Protein AF-A0A1Y1WXZ0-F1 (afdb_monomer_lite)

Organism: NCBI:txid1754192

Radius of gyration: 37.55 Å; chains: 1; bounding box: 94×46×116 Å

Sequence (258 aa):
MEYEEYEETIPSTKKIKTKKNRIKKIKSKWSLSSRFLYLFYSIILTVAIVYVLADIALRIYFNRYPWYLVSVGLNVVLLCLIYFITVGIRNFTVIGYISTIPSNYLPIEQIDIPKKAYEKIGCELNKASDISSSAVPLPESIPPRGWGRKGTMYENIHFQTAIVQSSSLLESTVLKFNGQLVREPYMTIRQYINILANNKLINRDIGLCYVNNYEHACYSSDEIKEDEYEETMKLLAILLKKMQSKGAKKGHKNSKKK

pLDDT: mean 79.55, std 15.19, range [38.0, 95.81]

Structure (mmCIF, N/CA/C/O backbone):
data_AF-A0A1Y1WXZ0-F1
#
_entry.id   AF-A0A1Y1WXZ0-F1
#
loop_
_atom_site.group_PDB
_atom_site.id
_atom_site.type_symbol
_atom_site.label_atom_id
_atom_site.label_alt_id
_atom_site.label_comp_id
_atom_site.label_asym_id
_atom_site.label_entity_id
_atom_site.label_seq_id
_atom_site.pdbx_PDB_ins_code
_atom_site.Cartn_x
_atom_site.Cartn_y
_atom_site.Cartn_z
_atom_site.occupancy
_atom_site.B_iso_or_equiv
_atom_site.auth_seq_id
_atom_site.auth_comp_id
_atom_site.auth_asym_id
_atom_site.auth_atom_id
_atom_site.pdbx_PDB_model_num
ATOM 1 N N . MET A 1 1 ? 28.596 -27.754 -75.133 1.00 43.12 1 MET A N 1
ATOM 2 C CA . MET A 1 1 ? 28.551 -26.510 -74.341 1.00 43.12 1 MET A CA 1
ATOM 3 C C . MET A 1 1 ? 27.907 -26.912 -73.032 1.00 43.12 1 MET A C 1
ATOM 5 O O . MET A 1 1 ? 26.700 -27.099 -72.974 1.00 43.12 1 MET A O 1
ATOM 9 N N . GLU A 1 2 ? 28.765 -27.296 -72.099 1.00 38.00 2 GLU A N 1
ATOM 10 C CA . GLU A 1 2 ? 28.458 -28.048 -70.885 1.00 38.00 2 GLU A CA 1
ATOM 11 C C . GLU A 1 2 ? 28.360 -27.023 -69.754 1.00 38.00 2 GLU A C 1
ATOM 13 O O . GLU A 1 2 ? 29.295 -26.253 -69.539 1.00 38.00 2 GLU A O 1
ATOM 18 N N . TYR A 1 3 ? 27.184 -26.910 -69.141 1.00 43.34 3 TYR A N 1
ATOM 19 C CA . TYR A 1 3 ? 26.943 -25.983 -68.041 1.00 43.34 3 TYR A CA 1
ATOM 20 C C . TYR A 1 3 ? 27.242 -26.719 -66.734 1.00 43.34 3 TYR A C 1
ATOM 22 O O . TYR A 1 3 ? 26.485 -27.603 -66.341 1.00 43.34 3 TYR A O 1
ATOM 30 N N . GLU A 1 4 ? 28.356 -26.372 -66.089 1.00 46.66 4 GLU A N 1
ATOM 31 C CA . GLU A 1 4 ? 28.676 -26.817 -64.731 1.00 46.66 4 GLU A CA 1
ATOM 32 C C . GLU A 1 4 ? 27.752 -26.123 -63.720 1.00 46.66 4 GLU A C 1
ATOM 34 O O . GLU A 1 4 ? 27.720 -24.897 -63.588 1.00 46.66 4 GLU A O 1
ATOM 39 N N . GLU A 1 5 ? 26.980 -26.941 -63.012 1.00 47.31 5 GLU A N 1
ATOM 40 C CA . GLU A 1 5 ? 26.110 -26.573 -61.904 1.00 47.31 5 GLU A CA 1
ATOM 41 C C . GLU A 1 5 ? 26.964 -26.385 -60.639 1.00 47.31 5 GLU A C 1
ATOM 43 O O . GLU A 1 5 ? 27.423 -27.343 -60.019 1.00 47.31 5 GLU A O 1
ATOM 48 N N . TYR A 1 6 ? 27.224 -25.130 -60.265 1.00 45.06 6 TYR A N 1
ATOM 49 C CA . TYR A 1 6 ? 27.879 -24.799 -59.000 1.00 45.06 6 TYR A CA 1
ATOM 50 C C . TYR A 1 6 ? 26.862 -24.883 -57.850 1.00 45.06 6 TYR A C 1
ATOM 52 O O . TYR A 1 6 ? 26.124 -23.933 -57.585 1.00 45.06 6 TYR A O 1
ATOM 60 N N . GLU A 1 7 ? 26.839 -26.014 -57.138 1.00 45.22 7 GLU A N 1
ATOM 61 C CA . GLU A 1 7 ? 26.188 -26.124 -55.827 1.00 45.22 7 GLU A CA 1
ATOM 62 C C . GLU A 1 7 ? 26.940 -25.272 -54.789 1.00 45.22 7 GLU A C 1
ATOM 64 O O . GLU A 1 7 ? 27.986 -25.641 -54.249 1.00 45.22 7 GLU A O 1
ATOM 69 N N . GLU A 1 8 ? 26.385 -24.103 -54.483 1.00 48.47 8 GLU A N 1
ATOM 70 C CA . GLU A 1 8 ? 26.854 -23.233 -53.412 1.00 48.47 8 GLU A CA 1
ATOM 71 C C . GLU A 1 8 ? 26.463 -23.840 -52.049 1.00 48.47 8 GLU A C 1
ATOM 73 O O . GLU A 1 8 ? 25.318 -23.774 -51.594 1.00 48.47 8 GLU A O 1
ATOM 78 N N . THR A 1 9 ? 27.417 -24.484 -51.371 1.00 48.62 9 THR A N 1
ATOM 79 C CA . THR A 1 9 ? 27.209 -25.074 -50.041 1.00 48.62 9 THR A CA 1
ATOM 80 C C . THR A 1 9 ? 26.936 -23.992 -48.988 1.00 48.62 9 THR A C 1
ATOM 82 O O . THR A 1 9 ? 27.861 -23.433 -48.396 1.00 48.62 9 THR A O 1
ATOM 85 N N . ILE A 1 10 ? 25.661 -23.712 -48.707 1.00 50.47 10 ILE A N 1
ATOM 86 C CA . ILE A 1 10 ? 25.235 -22.795 -47.638 1.00 50.47 10 ILE A CA 1
ATOM 87 C C . ILE A 1 10 ? 25.609 -23.405 -46.268 1.00 50.47 10 ILE A C 1
ATOM 89 O O . ILE A 1 10 ? 25.059 -24.443 -45.876 1.00 50.47 10 ILE A O 1
ATOM 93 N N . PRO A 1 11 ? 26.507 -22.789 -45.473 1.00 50.47 11 PRO A N 1
ATOM 94 C CA . PRO A 1 11 ? 26.916 -23.347 -44.189 1.00 50.47 11 PRO A CA 1
ATOM 95 C C . PRO A 1 11 ? 25.736 -23.386 -43.206 1.00 50.47 11 PRO A C 1
ATOM 97 O O . PRO A 1 11 ? 25.073 -22.383 -42.941 1.00 50.47 11 PRO A O 1
ATOM 100 N N . SER A 1 12 ? 25.489 -24.567 -42.625 1.00 51.12 12 SER A N 1
ATOM 101 C CA . SER A 1 12 ? 24.313 -24.863 -41.795 1.00 51.12 12 SER A CA 1
ATOM 102 C C . SER A 1 12 ? 24.044 -23.799 -40.710 1.00 51.12 12 SER A C 1
ATOM 104 O O . SER A 1 12 ? 24.728 -23.691 -39.684 1.00 51.12 12 SER A O 1
ATOM 106 N N . THR A 1 13 ? 22.970 -23.037 -40.906 1.00 51.31 13 THR A N 1
ATOM 107 C CA . THR A 1 13 ? 22.489 -21.966 -40.014 1.00 51.31 13 THR A CA 1
ATOM 108 C C . THR A 1 13 ? 22.200 -22.451 -38.584 1.00 51.31 13 THR A C 1
ATOM 110 O O . THR A 1 13 ? 22.255 -21.673 -37.625 1.00 51.31 13 THR A O 1
ATOM 113 N N . LYS A 1 14 ? 21.969 -23.761 -38.400 1.00 49.56 14 LYS A N 1
ATOM 114 C CA . LYS A 1 14 ? 21.783 -24.405 -37.088 1.00 49.56 14 LYS A CA 1
ATOM 115 C C . LYS A 1 14 ? 23.046 -24.375 -36.214 1.00 49.56 14 LYS A C 1
ATOM 117 O O . LYS A 1 14 ? 22.929 -24.109 -35.017 1.00 49.56 14 LYS A O 1
ATOM 122 N N . LYS A 1 15 ? 24.250 -24.579 -36.771 1.00 49.09 15 LYS A N 1
ATOM 123 C CA . LYS A 1 15 ? 25.510 -24.583 -35.988 1.00 49.09 15 LYS A CA 1
ATOM 124 C C . LYS A 1 15 ? 25.933 -23.178 -35.533 1.00 49.09 15 LYS A C 1
ATOM 126 O O . LYS A 1 15 ? 26.521 -23.017 -34.464 1.00 49.09 15 LYS A O 1
ATOM 131 N N . ILE A 1 16 ? 25.582 -22.143 -36.297 1.00 52.53 16 ILE A N 1
ATOM 132 C CA . ILE A 1 16 ? 25.899 -20.743 -35.966 1.00 52.53 16 ILE A CA 1
ATOM 133 C C . ILE A 1 16 ? 25.005 -20.235 -34.819 1.00 52.53 16 ILE A C 1
ATOM 135 O O . ILE A 1 16 ? 25.489 -19.571 -33.895 1.00 52.53 16 ILE A O 1
ATOM 139 N N . LYS A 1 17 ? 23.714 -20.605 -34.815 1.00 49.88 17 LYS A N 1
ATOM 140 C CA . LYS A 1 17 ? 22.763 -20.240 -33.746 1.00 49.88 17 LYS A CA 1
ATOM 141 C C . LYS A 1 17 ? 23.128 -20.868 -32.393 1.00 49.88 17 LYS A C 1
ATOM 143 O O . LYS A 1 17 ? 23.098 -20.182 -31.370 1.00 49.88 17 LYS A O 1
ATOM 148 N N . THR A 1 18 ? 23.548 -22.135 -32.367 1.00 55.53 18 THR A N 1
ATOM 149 C CA . THR A 1 18 ? 23.944 -22.819 -31.119 1.00 55.53 18 THR A CA 1
ATOM 150 C C . THR A 1 18 ? 25.233 -22.249 -30.517 1.00 55.53 18 THR A C 1
ATOM 152 O O . THR A 1 18 ? 25.310 -22.067 -29.297 1.00 55.53 18 THR A O 1
ATOM 155 N N . LYS A 1 19 ? 26.214 -21.873 -31.351 1.00 52.53 19 LYS A N 1
ATOM 156 C CA . LYS A 1 19 ? 27.461 -21.225 -30.905 1.00 52.53 19 LYS A CA 1
ATOM 157 C C . LYS A 1 19 ? 27.207 -19.818 -30.339 1.00 52.53 19 LYS A C 1
ATOM 159 O O . LYS A 1 19 ? 27.707 -19.507 -29.257 1.00 52.53 19 LYS A O 1
ATOM 164 N N . LYS A 1 20 ? 26.350 -19.006 -30.982 1.00 53.25 20 LYS A N 1
ATOM 165 C CA . LYS A 1 20 ? 25.931 -17.682 -30.462 1.00 53.25 20 LYS A CA 1
ATOM 166 C C . LYS A 1 20 ? 25.202 -17.782 -29.114 1.00 53.25 20 LYS A C 1
ATOM 168 O O . LYS A 1 20 ? 25.488 -16.993 -28.213 1.00 53.25 20 LYS A O 1
ATOM 173 N N . ASN A 1 21 ? 24.325 -18.773 -28.935 1.00 53.72 21 ASN A N 1
ATOM 174 C CA . ASN A 1 21 ? 23.592 -18.963 -27.677 1.00 53.72 21 ASN A CA 1
ATOM 175 C C . ASN A 1 21 ? 24.504 -19.393 -26.516 1.00 53.72 21 ASN A C 1
ATOM 177 O O . ASN A 1 21 ? 24.324 -18.920 -25.393 1.00 53.72 21 ASN A O 1
ATOM 181 N N . ARG A 1 22 ? 25.530 -20.219 -26.775 1.00 56.31 22 ARG A N 1
ATOM 182 C CA . ARG A 1 22 ? 26.546 -20.564 -25.762 1.00 56.31 22 ARG A CA 1
ATOM 183 C C . ARG A 1 22 ? 27.379 -19.349 -25.345 1.00 56.31 22 ARG A C 1
ATOM 185 O O . ARG A 1 22 ? 27.555 -19.127 -24.151 1.00 56.31 22 ARG A O 1
ATOM 192 N N . ILE A 1 23 ? 27.814 -18.520 -26.296 1.00 56.56 23 ILE A N 1
ATOM 193 C CA . ILE A 1 23 ? 28.602 -17.307 -26.009 1.00 56.56 23 ILE A CA 1
ATOM 194 C C . ILE A 1 23 ? 27.775 -16.273 -25.226 1.00 56.56 23 ILE A C 1
ATOM 196 O O . ILE A 1 23 ? 28.280 -15.697 -24.262 1.00 56.56 23 ILE A O 1
ATOM 200 N N . LYS A 1 24 ? 26.490 -16.075 -25.565 1.00 55.16 24 LYS A N 1
ATOM 201 C CA . LYS A 1 24 ? 25.584 -15.200 -24.793 1.00 55.16 24 LYS A CA 1
ATOM 202 C C . LYS A 1 24 ? 25.377 -15.699 -23.356 1.00 55.16 24 LYS A C 1
ATOM 204 O O . LYS A 1 24 ? 25.427 -14.896 -22.428 1.00 55.16 24 LYS A O 1
ATOM 209 N N . LYS A 1 25 ? 25.213 -17.015 -23.161 1.00 54.66 25 LYS A N 1
ATOM 210 C CA . LYS A 1 25 ? 25.027 -17.632 -21.832 1.00 54.66 25 LYS A CA 1
ATOM 211 C C . LYS A 1 25 ? 26.288 -17.547 -20.958 1.00 54.66 25 LYS A C 1
ATOM 213 O O . LYS A 1 25 ? 26.180 -17.413 -19.743 1.00 54.66 25 LYS A O 1
ATOM 218 N N . ILE A 1 26 ? 27.474 -17.580 -21.571 1.00 57.41 26 ILE A N 1
ATOM 219 C CA . ILE A 1 26 ? 28.751 -17.354 -20.878 1.00 57.41 26 ILE A CA 1
ATOM 220 C C . ILE A 1 26 ? 28.888 -15.868 -20.515 1.00 57.41 26 ILE A C 1
ATOM 222 O O . ILE A 1 26 ? 29.093 -15.556 -19.347 1.00 57.41 26 ILE A O 1
ATOM 226 N N . LYS A 1 27 ? 28.664 -14.935 -21.451 1.00 54.19 27 LYS A N 1
ATOM 227 C CA . LYS A 1 27 ? 28.747 -13.490 -21.156 1.00 54.19 27 LYS A CA 1
ATOM 228 C C . LYS A 1 27 ? 27.768 -13.035 -20.060 1.00 54.19 27 LYS A C 1
ATOM 230 O O . LYS A 1 27 ? 28.157 -12.231 -19.215 1.00 54.19 27 LYS A O 1
ATOM 235 N N . SER A 1 28 ? 26.540 -13.568 -20.007 1.00 53.12 28 SER A N 1
ATOM 236 C CA . SER A 1 28 ? 25.585 -13.179 -18.952 1.00 53.12 28 SER A CA 1
ATOM 237 C C . SER A 1 28 ? 25.988 -13.697 -17.564 1.00 53.12 28 SER A C 1
ATOM 239 O O . SER A 1 28 ? 25.910 -12.938 -16.596 1.00 53.12 28 SER A O 1
ATOM 241 N N . LYS A 1 29 ? 26.509 -14.932 -17.459 1.00 55.81 29 LYS A N 1
ATOM 242 C CA . LYS A 1 29 ? 27.034 -15.486 -16.195 1.00 55.81 29 LYS A CA 1
ATOM 243 C C . LYS A 1 29 ? 28.215 -14.680 -15.643 1.00 55.81 29 LYS A C 1
ATOM 245 O O . LYS A 1 29 ? 28.267 -14.435 -14.440 1.00 55.81 29 LYS A O 1
ATOM 250 N N . TRP A 1 30 ? 29.114 -14.213 -16.509 1.00 54.28 30 TRP A N 1
ATOM 251 C CA . TRP A 1 30 ? 30.244 -13.368 -16.102 1.00 54.28 30 TRP A CA 1
ATOM 252 C C . TRP A 1 30 ? 29.799 -11.965 -15.651 1.00 54.28 30 TRP A C 1
ATOM 254 O O . TRP A 1 30 ? 30.378 -11.402 -14.725 1.00 54.28 30 TRP A O 1
ATOM 264 N N . SER A 1 31 ? 28.721 -11.423 -16.232 1.00 61.41 31 SER A N 1
ATOM 265 C CA . SER A 1 31 ? 28.172 -10.114 -15.838 1.00 61.41 31 SER A CA 1
ATOM 266 C C . SER A 1 31 ? 27.476 -10.105 -14.469 1.00 61.41 31 SER A C 1
ATOM 268 O O . SER A 1 31 ? 27.516 -9.090 -13.777 1.00 61.41 31 SER A O 1
ATOM 270 N N . LEU A 1 32 ? 26.860 -11.222 -14.053 1.00 61.25 32 LEU A N 1
ATOM 271 C CA . LEU A 1 32 ? 26.325 -11.355 -12.693 1.00 61.25 32 LEU A CA 1
ATOM 272 C C . LEU A 1 32 ? 27.457 -11.500 -11.673 1.00 61.25 32 LEU A C 1
ATOM 274 O O . LEU A 1 32 ? 27.433 -10.838 -10.639 1.00 61.25 32 LEU A O 1
ATOM 278 N N . SER A 1 33 ? 28.467 -12.319 -11.982 1.00 71.81 33 SER A N 1
ATOM 279 C CA . SER A 1 33 ? 29.609 -12.549 -11.090 1.00 71.81 33 SER A CA 1
ATOM 280 C C . SER A 1 33 ? 30.376 -11.257 -10.782 1.00 71.81 33 SER A C 1
ATOM 282 O O . SER A 1 33 ? 30.670 -10.990 -9.619 1.00 71.81 33 SER A O 1
ATOM 284 N N . SER A 1 34 ? 30.605 -10.390 -11.774 1.00 73.88 34 SER A N 1
ATOM 285 C CA . SER A 1 34 ? 31.308 -9.117 -11.553 1.00 73.88 34 SER A CA 1
ATOM 286 C C . SER A 1 34 ? 30.534 -8.127 -10.673 1.00 73.88 34 SER A C 1
ATOM 288 O O . SER A 1 34 ? 31.146 -7.371 -9.920 1.00 73.88 34 SER A O 1
ATOM 290 N N . ARG A 1 35 ? 29.193 -8.148 -10.709 1.00 77.00 35 ARG A N 1
ATOM 291 C CA . ARG A 1 35 ? 28.352 -7.319 -9.826 1.00 77.00 35 ARG A CA 1
ATOM 292 C C . ARG A 1 35 ? 28.437 -7.782 -8.374 1.00 77.00 35 ARG A C 1
ATOM 294 O O . ARG A 1 35 ? 28.582 -6.943 -7.491 1.00 77.00 35 ARG A O 1
ATOM 301 N N . PHE A 1 36 ? 28.407 -9.093 -8.132 1.00 82.19 36 PHE A N 1
ATOM 302 C CA . PHE A 1 36 ? 28.575 -9.641 -6.783 1.00 82.19 36 PHE A CA 1
ATOM 303 C C . PHE A 1 36 ? 29.972 -9.380 -6.220 1.00 82.19 36 PHE A C 1
ATOM 305 O O . PHE A 1 36 ? 30.088 -8.994 -5.061 1.00 82.19 36 PHE A O 1
ATOM 312 N N . LEU A 1 37 ? 31.017 -9.515 -7.042 1.00 83.19 37 LEU A N 1
ATOM 313 C CA . LEU A 1 37 ? 32.390 -9.203 -6.634 1.00 83.19 37 LEU A CA 1
ATOM 314 C C . LEU A 1 37 ? 32.554 -7.727 -6.255 1.00 83.19 37 LEU A C 1
ATOM 316 O O . LEU A 1 37 ? 33.196 -7.428 -5.254 1.00 83.19 37 LEU A O 1
ATOM 320 N N . TYR A 1 38 ? 31.934 -6.809 -7.002 1.00 82.81 38 TYR A N 1
ATOM 321 C CA . TYR A 1 38 ? 31.952 -5.384 -6.666 1.00 82.81 38 TYR A CA 1
ATOM 322 C C . TYR A 1 38 ? 31.210 -5.083 -5.358 1.00 82.81 38 TYR A C 1
ATOM 324 O O . TYR A 1 38 ? 31.723 -4.340 -4.527 1.00 82.81 38 TYR A O 1
ATOM 332 N N . LEU A 1 39 ? 30.027 -5.674 -5.149 1.00 82.81 39 LEU A N 1
ATOM 333 C CA . LEU A 1 39 ? 29.284 -5.508 -3.895 1.00 82.81 39 LEU A CA 1
ATOM 334 C C . LEU A 1 39 ? 30.093 -6.034 -2.705 1.00 82.81 39 LEU A C 1
ATOM 336 O O . LEU A 1 39 ? 30.248 -5.330 -1.711 1.00 82.81 39 LEU A O 1
ATOM 340 N N . PHE A 1 40 ? 30.683 -7.220 -2.835 1.00 87.19 40 PHE A N 1
ATOM 341 C CA . PHE A 1 40 ? 31.540 -7.806 -1.809 1.00 87.19 40 PHE A CA 1
ATOM 342 C C . PHE A 1 40 ? 32.773 -6.938 -1.514 1.00 87.19 40 PHE A C 1
ATOM 344 O O . PHE A 1 40 ? 33.059 -6.647 -0.354 1.00 87.19 40 PHE A O 1
ATOM 351 N N . TYR A 1 41 ? 33.450 -6.445 -2.556 1.00 86.94 41 TYR A N 1
ATOM 352 C CA . TYR A 1 41 ? 34.563 -5.503 -2.424 1.00 86.94 41 TYR A CA 1
ATOM 353 C C . TYR A 1 41 ? 34.140 -4.201 -1.725 1.00 86.94 41 TYR A C 1
ATOM 355 O O . TYR A 1 41 ? 34.835 -3.734 -0.826 1.00 86.94 41 TYR A O 1
ATOM 363 N N . SER A 1 42 ? 32.976 -3.643 -2.077 1.00 83.69 42 SER A N 1
ATOM 364 C CA . SER A 1 42 ? 32.458 -2.426 -1.442 1.00 83.69 42 SER A CA 1
ATOM 365 C C . SER A 1 42 ? 32.157 -2.630 0.046 1.00 83.69 42 SER A C 1
ATOM 367 O O . SER A 1 42 ? 32.495 -1.770 0.853 1.00 83.69 42 SER A O 1
ATOM 369 N N . ILE A 1 43 ? 31.626 -3.798 0.430 1.00 87.69 43 ILE A N 1
ATOM 370 C CA . ILE A 1 43 ? 31.379 -4.153 1.833 1.00 87.69 43 ILE A CA 1
ATOM 371 C C . ILE A 1 43 ? 32.702 -4.240 2.601 1.00 87.69 43 ILE A C 1
ATOM 373 O O . ILE A 1 43 ? 32.839 -3.602 3.644 1.00 87.69 43 ILE A O 1
ATOM 377 N N . ILE A 1 44 ? 33.703 -4.951 2.072 1.00 88.44 44 ILE A N 1
ATOM 378 C CA . ILE A 1 44 ? 35.032 -5.040 2.703 1.00 88.44 44 ILE A CA 1
ATOM 379 C C . ILE A 1 44 ? 35.634 -3.649 2.909 1.00 88.44 44 ILE A C 1
ATOM 381 O O . ILE A 1 44 ? 36.162 -3.356 3.979 1.00 88.44 44 ILE A O 1
ATOM 385 N N . LEU A 1 45 ? 35.516 -2.777 1.909 1.00 85.69 45 LEU A N 1
ATOM 386 C CA . LEU A 1 45 ? 36.048 -1.423 1.979 1.00 85.69 45 LEU A CA 1
ATOM 387 C C . LEU A 1 45 ? 35.315 -0.581 3.039 1.00 85.69 45 LEU A C 1
ATOM 389 O O . LEU A 1 45 ? 35.969 0.121 3.809 1.00 85.69 45 LEU A O 1
ATOM 393 N N . THR A 1 46 ? 33.988 -0.704 3.169 1.00 85.75 46 THR A N 1
ATOM 394 C CA . THR A 1 46 ? 33.247 -0.033 4.257 1.00 85.75 46 THR A CA 1
ATOM 395 C C . THR A 1 46 ? 33.668 -0.522 5.644 1.00 85.75 46 THR A C 1
ATOM 397 O O . THR A 1 46 ? 33.872 0.296 6.540 1.00 85.75 46 THR A O 1
ATOM 400 N N . VAL A 1 47 ? 33.883 -1.831 5.816 1.00 90.12 47 VAL A N 1
ATOM 401 C CA . VAL A 1 47 ? 34.373 -2.406 7.079 1.00 90.12 47 VAL A CA 1
ATOM 402 C C . VAL A 1 47 ? 35.787 -1.913 7.388 1.00 90.12 47 VAL A C 1
ATOM 404 O O . VAL A 1 47 ? 36.070 -1.551 8.528 1.00 90.12 47 VAL A O 1
ATOM 407 N N . ALA A 1 48 ? 36.659 -1.824 6.380 1.00 86.06 48 ALA A N 1
ATOM 408 C CA . ALA A 1 48 ? 38.009 -1.290 6.536 1.00 86.06 48 ALA A CA 1
ATOM 409 C C . ALA A 1 48 ? 38.003 0.184 6.979 1.00 86.06 48 ALA A C 1
ATOM 411 O O . ALA A 1 48 ? 38.776 0.552 7.861 1.00 86.06 48 ALA A O 1
ATOM 412 N N . ILE A 1 49 ? 37.105 1.017 6.439 1.00 85.69 49 ILE A N 1
ATOM 413 C CA . ILE A 1 49 ? 36.950 2.417 6.876 1.00 85.69 49 ILE A CA 1
ATOM 414 C C . ILE A 1 49 ? 36.510 2.485 8.344 1.00 85.69 49 ILE A C 1
ATOM 416 O O . ILE A 1 49 ? 37.092 3.243 9.119 1.00 85.69 49 ILE A O 1
ATOM 420 N N . VAL A 1 50 ? 35.517 1.683 8.745 1.00 87.94 50 VAL A N 1
ATOM 421 C CA . VAL A 1 50 ? 35.042 1.638 10.141 1.00 87.94 50 VAL A CA 1
ATOM 422 C C . VAL A 1 50 ? 36.151 1.171 11.087 1.00 87.94 50 VAL A C 1
ATOM 424 O O . VAL A 1 50 ? 36.335 1.761 12.151 1.00 87.94 50 VAL A O 1
ATOM 427 N N . TYR A 1 51 ? 36.922 0.158 10.685 1.00 87.75 51 TYR A N 1
ATOM 428 C CA . TYR A 1 51 ? 38.070 -0.327 11.450 1.00 87.75 51 TYR A CA 1
ATOM 429 C C . TYR A 1 51 ? 39.126 0.763 11.639 1.00 87.75 51 TYR A C 1
ATOM 431 O O . TYR A 1 51 ? 39.580 0.991 12.760 1.00 87.75 51 TYR A O 1
ATOM 439 N N . VAL A 1 52 ? 39.475 1.478 10.564 1.00 84.75 52 VAL A N 1
ATOM 440 C CA . VAL A 1 52 ? 40.429 2.587 10.644 1.00 84.75 52 VAL A CA 1
ATOM 441 C C . VAL A 1 52 ? 39.907 3.651 11.601 1.00 84.75 52 VAL A C 1
ATOM 443 O O . VAL A 1 52 ? 40.638 4.000 12.517 1.00 84.75 52 VAL A O 1
ATOM 446 N N . LEU A 1 53 ? 38.650 4.096 11.471 1.00 83.12 53 LEU A N 1
ATOM 447 C CA . LEU A 1 53 ? 38.038 5.092 12.367 1.00 83.12 53 LEU A CA 1
ATOM 448 C C . LEU A 1 53 ? 38.081 4.679 13.849 1.00 83.12 53 LEU A C 1
ATOM 450 O O . LEU A 1 53 ? 38.371 5.516 14.707 1.00 83.12 53 LEU A O 1
ATOM 454 N N . ALA A 1 54 ? 37.838 3.401 14.152 1.00 84.56 54 ALA A N 1
ATOM 455 C CA . ALA A 1 54 ? 37.943 2.868 15.509 1.00 84.56 54 ALA A CA 1
ATOM 456 C C . 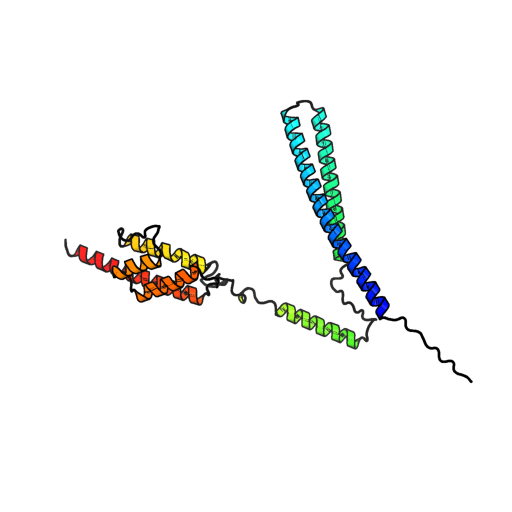ALA A 1 54 ? 39.390 2.905 16.038 1.00 84.56 54 ALA A C 1
ATOM 458 O O . ALA A 1 54 ? 39.616 3.302 17.182 1.00 84.56 54 ALA A O 1
ATOM 459 N N . ASP A 1 55 ? 40.372 2.564 15.198 1.00 81.62 55 ASP A N 1
ATOM 460 C CA . ASP A 1 55 ? 41.798 2.652 15.536 1.00 81.62 55 ASP A CA 1
ATOM 461 C C . ASP A 1 55 ? 42.233 4.110 15.789 1.00 81.62 55 ASP A C 1
ATOM 463 O O . ASP A 1 55 ? 42.974 4.378 16.736 1.00 81.62 55 ASP A O 1
ATOM 467 N N . ILE A 1 56 ? 41.708 5.082 15.026 1.00 80.94 56 ILE A N 1
ATOM 468 C CA . ILE A 1 56 ? 41.943 6.519 15.282 1.00 80.94 56 ILE A CA 1
ATOM 469 C C . ILE A 1 56 ? 41.428 6.909 16.667 1.00 80.94 56 ILE A C 1
ATOM 471 O O . ILE A 1 56 ? 42.151 7.543 17.436 1.00 80.94 56 ILE A O 1
ATOM 475 N N . ALA A 1 57 ? 40.190 6.529 16.994 1.00 81.69 57 ALA A N 1
ATOM 476 C CA . ALA A 1 57 ? 39.564 6.871 18.267 1.00 81.69 57 ALA A CA 1
ATOM 477 C C . ALA A 1 57 ? 40.346 6.292 19.458 1.00 81.69 57 ALA A C 1
ATOM 479 O O . ALA A 1 57 ? 40.607 7.002 20.432 1.00 81.69 57 ALA A O 1
ATOM 480 N N . LEU A 1 58 ? 40.793 5.035 19.351 1.00 79.50 58 LEU A N 1
ATOM 481 C CA . LEU A 1 58 ? 41.626 4.393 20.370 1.00 79.50 58 LEU A CA 1
ATOM 482 C C . LEU A 1 58 ? 42.989 5.078 20.520 1.00 79.50 58 LEU A C 1
ATOM 484 O O . LEU A 1 58 ? 43.439 5.307 21.644 1.00 79.50 58 LEU A O 1
ATOM 488 N N . ARG A 1 59 ? 43.642 5.454 19.414 1.00 75.75 59 ARG A N 1
ATOM 489 C CA . ARG A 1 59 ? 44.946 6.137 19.456 1.00 75.75 59 ARG A CA 1
ATOM 490 C C . ARG A 1 59 ? 44.857 7.542 20.041 1.00 75.75 59 ARG A C 1
ATOM 492 O O . ARG A 1 59 ? 45.742 7.905 20.809 1.00 75.75 59 ARG A O 1
ATOM 499 N N . ILE A 1 60 ? 43.799 8.296 19.728 1.00 78.50 60 ILE A N 1
ATOM 500 C CA . ILE A 1 60 ? 43.534 9.612 20.336 1.00 78.50 60 ILE A CA 1
ATOM 501 C C . ILE A 1 60 ? 43.334 9.474 21.850 1.00 78.50 60 ILE A C 1
ATOM 503 O O . ILE A 1 60 ? 43.818 10.310 22.612 1.00 78.50 60 ILE A O 1
ATOM 507 N N . TYR A 1 61 ? 42.642 8.419 22.287 1.00 81.19 61 TYR A N 1
ATOM 508 C CA . TYR A 1 61 ? 42.373 8.179 23.702 1.00 81.19 61 TYR A CA 1
ATOM 509 C C . TYR A 1 61 ? 43.631 7.771 24.486 1.00 81.19 61 TYR A C 1
ATOM 511 O O . TYR A 1 61 ? 43.863 8.281 25.581 1.00 81.19 61 TYR A O 1
ATOM 519 N N . PHE A 1 62 ? 44.462 6.882 23.929 1.00 81.62 62 PHE A N 1
ATOM 520 C CA . PHE A 1 62 ? 45.606 6.307 24.646 1.00 81.62 62 PHE A CA 1
ATOM 521 C C . PHE A 1 62 ? 46.930 7.061 24.485 1.00 81.62 62 PHE A C 1
ATOM 523 O O . PHE A 1 62 ? 47.789 6.930 25.356 1.00 81.62 62 PHE A O 1
ATOM 530 N N . ASN A 1 63 ? 47.150 7.810 23.398 1.00 71.25 63 ASN A N 1
ATOM 531 C CA . ASN A 1 63 ? 48.492 8.291 23.063 1.00 71.25 63 ASN A CA 1
ATOM 532 C C . ASN A 1 63 ? 48.499 9.753 22.583 1.00 71.25 63 ASN A C 1
ATOM 534 O O . ASN A 1 63 ? 47.826 10.107 21.621 1.00 71.25 63 ASN A O 1
ATOM 538 N N . ARG A 1 64 ? 49.310 10.616 23.216 1.00 67.62 64 ARG A N 1
ATOM 539 C CA . ARG A 1 64 ? 49.375 12.064 22.906 1.00 67.62 64 ARG A CA 1
ATOM 540 C C . ARG A 1 64 ? 50.481 12.476 21.925 1.00 67.62 64 ARG A C 1
ATOM 542 O O . ARG A 1 64 ? 50.750 13.666 21.777 1.00 67.62 64 ARG A O 1
ATOM 549 N N . TYR A 1 65 ? 51.134 11.533 21.245 1.00 76.62 65 TYR A N 1
ATOM 550 C CA . TYR A 1 65 ? 52.202 11.880 20.302 1.00 76.62 65 TYR A CA 1
ATOM 551 C C . TYR A 1 65 ? 51.647 12.350 18.944 1.00 76.62 65 TYR A C 1
ATOM 553 O O . TYR A 1 65 ? 50.885 11.617 18.307 1.00 76.62 65 TYR A O 1
ATOM 561 N N . PRO A 1 66 ? 52.078 13.522 18.439 1.00 73.44 66 PRO A N 1
ATOM 562 C CA . PRO A 1 66 ? 51.512 14.134 17.233 1.00 73.44 66 PRO A CA 1
ATOM 563 C C . PRO A 1 66 ? 51.844 13.374 15.939 1.00 73.44 66 PRO A C 1
ATOM 565 O O . PRO A 1 66 ? 51.061 13.398 14.993 1.00 73.44 66 PRO A O 1
ATOM 568 N N . TRP A 1 67 ? 52.963 12.642 15.890 1.00 78.88 67 TRP A N 1
ATOM 569 C CA . TRP A 1 67 ? 53.398 11.910 14.691 1.00 78.88 67 TRP A CA 1
ATOM 570 C C . TRP A 1 67 ? 52.430 10.800 14.259 1.00 78.88 67 TRP A C 1
ATOM 572 O O . TRP A 1 67 ? 52.254 10.560 13.064 1.00 78.88 67 TRP A O 1
ATOM 582 N N . TYR A 1 68 ? 51.746 10.153 15.209 1.00 79.00 68 TYR A N 1
ATOM 583 C CA . TYR A 1 68 ? 50.749 9.129 14.886 1.00 79.00 68 TYR A CA 1
ATOM 584 C C . TYR A 1 68 ? 49.504 9.722 14.224 1.00 79.00 68 TYR A C 1
ATOM 586 O O . TYR A 1 68 ? 48.955 9.098 13.320 1.00 79.00 68 TYR A O 1
ATOM 594 N N . LEU A 1 69 ? 49.093 10.935 14.609 1.00 75.25 69 LEU A N 1
ATOM 595 C CA . LEU A 1 69 ? 47.941 11.613 14.007 1.00 75.25 69 LEU A CA 1
ATOM 596 C C . LEU A 1 69 ? 48.186 11.933 12.530 1.00 75.25 69 LEU A C 1
ATOM 598 O O . LEU A 1 69 ? 47.294 11.743 11.705 1.00 75.25 69 LEU A O 1
ATOM 602 N N . VAL A 1 70 ? 49.409 12.349 12.185 1.00 81.56 70 VAL A N 1
ATOM 603 C CA . VAL A 1 70 ? 49.798 12.639 10.796 1.00 81.56 70 VAL A CA 1
ATOM 604 C C . VAL A 1 70 ? 49.773 11.369 9.941 1.00 81.56 70 VAL A C 1
ATOM 606 O O . VAL A 1 70 ? 49.172 11.362 8.867 1.00 81.56 70 VAL A O 1
ATOM 609 N N . SER A 1 71 ? 50.371 10.276 10.429 1.00 80.06 71 SER A N 1
ATOM 610 C CA . SER A 1 71 ? 50.395 8.992 9.711 1.00 80.06 71 SER A CA 1
ATOM 611 C C . SER A 1 71 ? 48.986 8.422 9.503 1.00 80.06 71 SER A C 1
ATOM 613 O O . SER A 1 71 ? 48.631 7.984 8.409 1.00 80.06 71 SER A O 1
ATOM 615 N N . VAL A 1 72 ? 48.136 8.487 10.527 1.00 81.00 72 VAL A N 1
ATOM 616 C CA . VAL A 1 72 ? 46.748 8.015 10.455 1.00 81.00 72 VAL A CA 1
ATOM 617 C C . VAL A 1 72 ? 45.911 8.869 9.496 1.00 81.00 72 VAL A C 1
ATOM 619 O O . VAL A 1 72 ? 45.193 8.318 8.660 1.00 81.00 72 VAL A O 1
ATOM 622 N N . GLY A 1 73 ? 46.044 10.199 9.551 1.00 81.88 73 GLY A N 1
ATOM 623 C CA . GLY A 1 73 ? 45.353 11.108 8.634 1.00 81.88 73 GLY A CA 1
ATOM 624 C C . GLY A 1 73 ? 45.700 10.840 7.168 1.00 81.88 73 GLY A C 1
ATOM 625 O O . GLY A 1 73 ? 44.803 10.780 6.326 1.00 81.88 73 GLY A O 1
ATOM 626 N N . LEU A 1 74 ? 46.978 10.581 6.869 1.00 85.75 74 LEU A N 1
ATOM 627 C CA . LEU A 1 74 ? 47.429 10.225 5.520 1.00 85.75 74 LEU A CA 1
ATOM 628 C C . LEU A 1 74 ? 46.750 8.942 5.003 1.00 85.75 74 LEU A C 1
ATOM 630 O O . LEU A 1 74 ? 46.285 8.901 3.864 1.00 85.75 74 LEU A O 1
ATOM 634 N N . ASN A 1 75 ? 46.649 7.910 5.846 1.00 84.06 75 ASN A N 1
ATOM 635 C CA . ASN A 1 75 ? 46.027 6.636 5.474 1.00 84.06 75 ASN A CA 1
ATOM 636 C C . ASN A 1 75 ? 44.524 6.775 5.188 1.00 84.06 75 ASN A C 1
ATOM 638 O O . ASN A 1 75 ? 44.023 6.184 4.230 1.00 84.06 75 ASN A O 1
ATOM 642 N N . VAL A 1 76 ? 43.806 7.589 5.968 1.00 85.25 76 VAL A N 1
ATOM 643 C CA . VAL A 1 76 ? 42.377 7.860 5.729 1.00 85.25 76 VAL A CA 1
ATOM 644 C C . VAL A 1 76 ? 42.169 8.564 4.394 1.00 85.25 76 VAL A C 1
ATOM 646 O O . VAL A 1 76 ? 41.307 8.160 3.615 1.00 85.25 76 VAL A O 1
ATOM 649 N N . VAL A 1 77 ? 42.973 9.590 4.103 1.00 88.75 77 VAL A N 1
ATOM 650 C CA . VAL A 1 77 ? 42.885 10.329 2.835 1.00 88.75 77 VAL A CA 1
ATOM 651 C C . VAL A 1 77 ? 43.127 9.395 1.647 1.00 88.75 77 VAL A C 1
ATOM 653 O O . VAL A 1 77 ? 42.379 9.439 0.670 1.00 88.75 77 VAL A O 1
ATOM 656 N N . LEU A 1 78 ? 44.115 8.502 1.751 1.00 87.06 78 LEU A N 1
ATOM 657 C CA . LEU A 1 78 ? 44.437 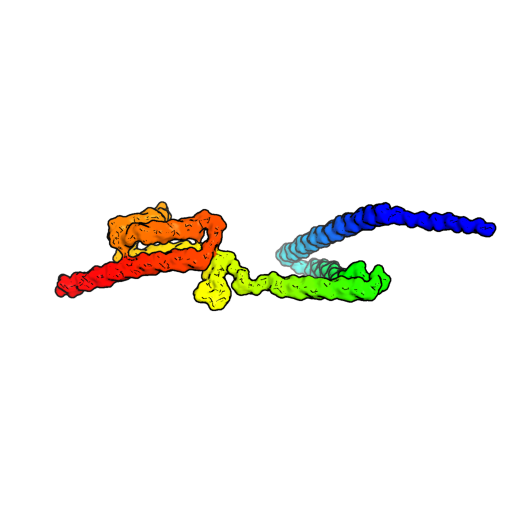7.526 0.709 1.00 87.06 78 LEU A CA 1
ATOM 658 C C . LEU A 1 78 ? 43.279 6.532 0.484 1.00 87.06 78 LEU A C 1
ATOM 660 O O . LEU A 1 78 ? 42.886 6.295 -0.660 1.00 87.06 78 LEU A O 1
ATOM 664 N N . LEU A 1 79 ? 42.662 6.016 1.553 1.00 85.38 79 LEU A N 1
ATOM 665 C CA . LEU A 1 79 ? 41.493 5.131 1.450 1.00 85.38 79 LEU A CA 1
ATOM 666 C C . LEU A 1 79 ? 40.277 5.824 0.823 1.00 85.38 79 LEU A C 1
ATOM 668 O O . LEU A 1 79 ? 39.630 5.248 -0.055 1.00 85.38 79 LEU A O 1
ATOM 672 N N . CYS A 1 80 ? 39.991 7.065 1.221 1.00 85.75 80 CYS A N 1
ATOM 673 C CA . CYS A 1 80 ? 38.917 7.863 0.626 1.00 85.75 80 CYS A CA 1
ATOM 674 C C . CYS A 1 80 ? 39.147 8.094 -0.875 1.00 85.75 80 CYS A C 1
ATOM 676 O O . CYS A 1 80 ? 38.205 8.015 -1.666 1.00 85.75 80 CYS A O 1
ATOM 678 N N . LEU A 1 81 ? 40.397 8.325 -1.281 1.00 92.38 81 LEU A N 1
ATOM 679 C CA . LEU A 1 81 ? 40.770 8.523 -2.679 1.00 92.38 81 LEU A CA 1
ATOM 680 C C . LEU A 1 81 ? 40.584 7.237 -3.500 1.00 92.38 81 LEU A C 1
ATOM 682 O O . LEU A 1 81 ? 39.963 7.280 -4.563 1.00 92.38 81 LEU A O 1
ATOM 686 N N . ILE A 1 82 ? 41.039 6.085 -2.995 1.00 88.75 82 ILE A N 1
ATOM 687 C CA . ILE A 1 82 ? 40.830 4.780 -3.653 1.00 88.75 82 ILE A CA 1
ATOM 688 C C . ILE A 1 82 ? 39.335 4.480 -3.806 1.00 88.75 82 ILE A C 1
ATOM 690 O O . ILE A 1 82 ? 38.892 4.037 -4.873 1.00 88.75 82 ILE A O 1
ATOM 694 N N . TYR A 1 83 ? 38.548 4.745 -2.761 1.00 87.94 83 TYR A N 1
ATOM 695 C CA . TYR A 1 83 ? 37.100 4.571 -2.798 1.00 87.94 83 TYR A CA 1
ATOM 696 C C . TYR A 1 83 ? 36.459 5.430 -3.891 1.00 87.94 83 TYR A C 1
ATOM 698 O O . TYR A 1 83 ? 35.713 4.917 -4.730 1.00 87.94 83 TYR A O 1
ATOM 706 N N . PHE A 1 84 ? 36.801 6.719 -3.925 1.00 89.44 84 PHE A N 1
ATOM 707 C CA . PHE A 1 84 ? 36.245 7.662 -4.887 1.00 89.44 84 PHE A CA 1
ATOM 708 C C . PHE A 1 84 ? 36.606 7.298 -6.331 1.00 89.44 84 PHE A C 1
ATOM 710 O O . PHE A 1 84 ? 35.728 7.289 -7.194 1.00 89.44 84 PHE A O 1
ATOM 717 N N . ILE A 1 85 ? 37.863 6.920 -6.593 1.00 90.38 85 ILE A N 1
ATOM 718 C CA . ILE A 1 85 ? 38.302 6.463 -7.921 1.00 90.38 85 ILE A CA 1
ATOM 719 C C . ILE A 1 85 ? 37.518 5.220 -8.352 1.00 90.38 85 ILE A C 1
ATOM 721 O O . ILE A 1 85 ? 37.022 5.162 -9.477 1.00 90.38 85 ILE A O 1
ATOM 725 N N . THR A 1 86 ? 37.356 4.241 -7.462 1.00 88.31 86 THR A N 1
ATOM 726 C CA . THR A 1 86 ? 36.687 2.975 -7.794 1.00 88.31 86 THR A CA 1
ATOM 727 C C . THR A 1 86 ? 35.203 3.178 -8.113 1.00 88.31 86 THR A C 1
ATOM 729 O O . THR A 1 86 ? 34.705 2.670 -9.123 1.00 88.31 86 THR A O 1
ATOM 732 N N . VAL A 1 87 ? 34.496 3.963 -7.292 1.00 86.44 87 VAL A N 1
ATOM 733 C CA . VAL A 1 87 ? 33.086 4.317 -7.528 1.00 86.44 87 VAL A CA 1
ATOM 734 C C . VAL A 1 87 ? 32.946 5.185 -8.782 1.00 86.44 87 VAL A C 1
ATOM 736 O O . VAL A 1 87 ? 32.047 4.956 -9.593 1.00 86.44 87 VAL A O 1
ATOM 739 N N . GLY A 1 88 ? 33.863 6.134 -8.983 1.00 86.62 88 GLY A N 1
ATOM 740 C CA . GLY A 1 88 ? 33.907 7.000 -10.158 1.00 86.62 88 GLY A CA 1
ATOM 741 C C . GLY A 1 88 ? 34.022 6.198 -11.452 1.00 86.62 88 GLY A C 1
ATOM 742 O O . GLY A 1 88 ? 33.147 6.296 -12.313 1.00 86.62 88 GLY A O 1
ATOM 743 N N . ILE A 1 89 ? 35.034 5.329 -11.560 1.00 88.62 89 ILE A N 1
ATOM 744 C CA . ILE A 1 89 ? 35.231 4.446 -12.724 1.00 88.62 89 ILE A CA 1
ATOM 745 C C . ILE A 1 89 ? 33.979 3.604 -12.981 1.00 88.62 89 ILE A C 1
ATOM 747 O O . ILE A 1 89 ? 33.561 3.443 -14.133 1.00 88.62 89 ILE A O 1
ATOM 751 N N . ARG A 1 90 ? 33.344 3.083 -11.924 1.00 85.94 90 ARG A N 1
ATOM 752 C CA . ARG A 1 90 ? 32.129 2.279 -12.063 1.00 85.94 90 ARG A CA 1
ATOM 753 C C . ARG A 1 90 ? 30.969 3.091 -12.631 1.00 85.94 90 ARG A C 1
ATOM 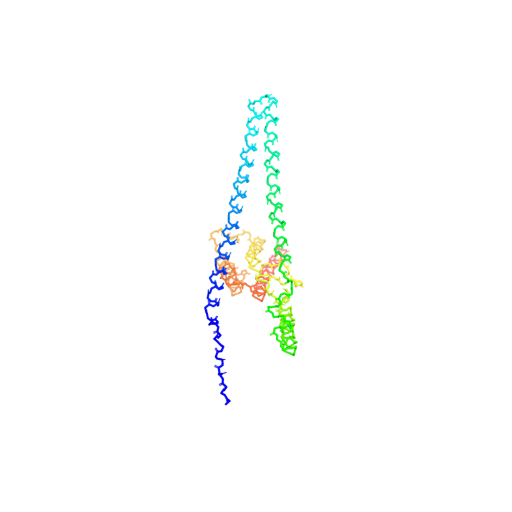755 O O . ARG A 1 90 ? 30.317 2.613 -13.559 1.00 85.94 90 ARG A O 1
ATOM 762 N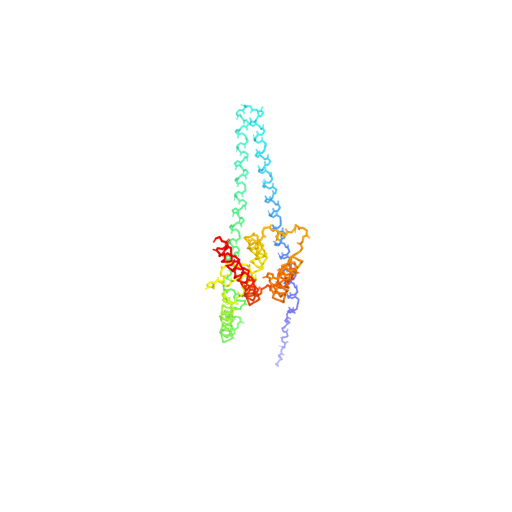 N . ASN A 1 91 ? 30.736 4.294 -12.120 1.00 83.62 91 ASN A N 1
ATOM 763 C CA . ASN A 1 91 ? 29.668 5.168 -12.598 1.00 83.62 91 ASN A CA 1
ATOM 764 C C . ASN A 1 91 ? 29.894 5.582 -14.055 1.00 83.62 91 ASN A C 1
ATOM 766 O O . ASN A 1 91 ? 28.980 5.440 -14.866 1.00 83.62 91 ASN A O 1
ATOM 770 N N . PHE A 1 92 ? 31.118 5.973 -14.420 1.00 85.56 92 PHE A N 1
ATOM 771 C CA . PHE A 1 92 ? 31.467 6.274 -15.813 1.00 85.56 92 PHE A CA 1
ATOM 772 C C . PHE A 1 92 ? 31.241 5.078 -16.736 1.00 85.56 92 PHE A C 1
ATOM 774 O O . PHE A 1 92 ? 30.654 5.214 -17.806 1.00 85.56 92 PHE A O 1
ATOM 781 N N . THR A 1 93 ? 31.643 3.888 -16.296 1.00 86.50 93 THR A N 1
ATOM 782 C CA . THR A 1 93 ? 31.440 2.649 -17.050 1.00 86.50 93 THR A CA 1
ATOM 783 C C . THR A 1 93 ? 29.952 2.347 -17.243 1.00 86.50 93 THR A C 1
ATOM 785 O O . THR A 1 93 ? 29.538 1.973 -18.335 1.00 86.50 93 THR A O 1
ATOM 788 N N . VAL A 1 94 ? 29.128 2.507 -16.203 1.00 80.12 94 VAL A N 1
ATOM 789 C CA . VAL A 1 94 ? 27.677 2.262 -16.278 1.00 80.12 94 VAL A CA 1
ATOM 790 C C . VAL A 1 94 ? 27.000 3.260 -17.211 1.00 80.12 94 VAL A C 1
ATOM 792 O O . VAL A 1 94 ? 26.217 2.842 -18.060 1.00 80.12 94 VAL A O 1
ATOM 795 N N . ILE A 1 95 ? 27.336 4.545 -17.103 1.00 77.38 95 ILE A N 1
ATOM 796 C CA . ILE A 1 95 ? 26.807 5.589 -17.988 1.00 77.38 95 ILE A CA 1
ATOM 797 C C . ILE A 1 95 ? 27.225 5.315 -19.438 1.00 77.38 95 ILE A C 1
ATOM 799 O O . ILE A 1 95 ? 26.384 5.377 -20.331 1.00 77.38 95 ILE A O 1
ATOM 803 N N . GLY A 1 96 ? 28.481 4.915 -19.665 1.00 81.69 96 GLY A N 1
ATOM 804 C CA . GLY A 1 96 ? 28.972 4.505 -20.981 1.00 81.69 96 GLY A CA 1
ATOM 805 C C . GLY A 1 96 ? 28.253 3.273 -21.536 1.00 81.69 96 GLY A C 1
ATOM 806 O O . GLY A 1 96 ? 27.913 3.228 -22.711 1.00 81.69 96 GLY A O 1
ATOM 807 N N . TYR A 1 97 ? 27.944 2.277 -20.704 1.00 80.44 97 TYR A N 1
ATOM 808 C CA . TYR A 1 97 ? 27.149 1.130 -21.153 1.00 80.44 97 TYR A CA 1
ATOM 809 C C . TYR A 1 97 ? 25.703 1.513 -21.476 1.00 80.44 97 TYR A C 1
ATOM 811 O O . TYR A 1 97 ? 25.150 1.004 -22.448 1.00 80.44 97 TYR A O 1
ATOM 819 N N . ILE A 1 98 ? 25.086 2.405 -20.702 1.00 76.75 98 ILE A N 1
ATOM 820 C CA . ILE A 1 98 ? 23.722 2.872 -20.976 1.00 76.75 98 ILE A CA 1
ATOM 821 C C . ILE A 1 98 ? 23.688 3.690 -22.271 1.00 76.75 98 ILE A C 1
ATOM 823 O O . ILE A 1 98 ? 22.770 3.501 -23.060 1.00 76.75 98 ILE A O 1
ATOM 827 N N . SER A 1 99 ? 24.701 4.517 -22.550 1.00 73.88 99 SER A N 1
ATOM 828 C CA . SER A 1 99 ? 24.767 5.270 -23.811 1.00 73.88 99 SER A CA 1
ATOM 829 C C . SER A 1 99 ? 25.014 4.383 -25.035 1.00 73.88 99 SER A C 1
ATOM 831 O O . SER A 1 99 ? 24.616 4.750 -26.138 1.00 73.88 99 SER A O 1
ATOM 833 N N . THR A 1 100 ? 25.609 3.195 -24.858 1.00 74.56 100 THR A N 1
ATOM 834 C CA . THR A 1 100 ? 25.698 2.191 -25.934 1.00 74.56 100 THR A CA 1
ATOM 835 C C . THR A 1 100 ? 24.393 1.449 -26.198 1.00 74.56 100 THR A C 1
ATOM 837 O O . THR A 1 100 ? 24.310 0.762 -27.213 1.00 74.56 100 THR A O 1
ATOM 840 N N . ILE A 1 101 ? 23.389 1.549 -25.320 1.00 72.38 101 ILE A N 1
ATOM 841 C CA . ILE A 1 101 ? 22.043 1.043 -25.602 1.00 72.38 101 ILE A CA 1
ATOM 842 C C . ILE A 1 101 ? 21.356 2.123 -26.439 1.00 72.38 101 ILE A C 1
ATOM 844 O O . ILE A 1 101 ? 20.990 3.167 -25.895 1.00 72.38 101 ILE A O 1
ATOM 848 N N . PRO A 1 102 ? 21.168 1.922 -27.755 1.00 60.12 102 PRO A N 1
ATOM 849 C CA . PRO A 1 102 ? 20.457 2.900 -28.554 1.00 60.12 102 PRO A CA 1
ATOM 850 C C . PRO A 1 102 ? 19.011 2.912 -28.064 1.00 60.12 102 PRO A C 1
ATOM 852 O O . PRO A 1 102 ? 18.341 1.878 -28.083 1.00 60.12 102 PRO A O 1
ATOM 855 N N . SER A 1 103 ? 18.516 4.081 -27.661 1.00 59.22 103 SER A N 1
ATOM 856 C CA . SER A 1 103 ? 17.120 4.278 -27.240 1.00 59.22 103 SER A CA 1
ATOM 857 C C . SER A 1 103 ? 16.097 3.839 -28.308 1.00 59.22 103 SER A C 1
ATOM 859 O O . SER A 1 103 ? 14.935 3.640 -27.976 1.00 59.22 103 SER A O 1
ATOM 861 N N . ASN A 1 104 ? 16.541 3.638 -29.559 1.00 58.56 104 ASN A N 1
ATOM 862 C CA . ASN A 1 104 ? 15.765 3.187 -30.717 1.00 58.56 104 ASN A CA 1
ATOM 863 C C . ASN A 1 104 ? 16.370 1.922 -31.367 1.00 58.56 104 ASN A C 1
ATOM 865 O O . ASN A 1 104 ? 16.463 1.843 -32.592 1.00 58.56 104 ASN A O 1
ATOM 869 N N . TYR A 1 105 ? 16.864 0.949 -30.591 1.00 61.06 105 TYR A N 1
ATOM 870 C CA . TYR A 1 105 ? 17.374 -0.298 -31.177 1.00 61.06 105 TYR A CA 1
ATOM 871 C C . TYR A 1 105 ? 16.226 -1.167 -31.703 1.00 61.06 105 TYR A C 1
ATOM 873 O O . TYR A 1 105 ? 15.701 -2.038 -31.007 1.00 61.06 105 TYR A O 1
ATOM 881 N N . LEU A 1 106 ? 15.854 -0.939 -32.960 1.00 64.06 106 LEU A N 1
ATOM 882 C CA . LEU A 1 106 ? 15.151 -1.933 -33.753 1.00 64.06 106 LEU A CA 1
ATOM 883 C C . LEU A 1 106 ? 16.198 -2.928 -34.267 1.00 64.06 106 LEU A C 1
ATOM 885 O O . LEU A 1 106 ? 17.151 -2.510 -34.919 1.00 64.06 106 LEU A O 1
ATOM 889 N N . PRO A 1 107 ? 16.057 -4.239 -34.006 1.00 65.81 107 PRO A N 1
ATOM 890 C CA . PRO A 1 107 ? 17.011 -5.255 -34.461 1.00 65.81 107 PRO A CA 1
ATOM 891 C C . PRO A 1 107 ? 16.979 -5.490 -35.985 1.00 65.81 107 PRO A C 1
ATOM 893 O O . PRO A 1 107 ? 17.442 -6.531 -36.443 1.00 65.81 107 PRO A O 1
ATOM 896 N N . ILE A 1 108 ? 16.379 -4.571 -36.745 1.00 71.00 108 ILE A N 1
ATOM 897 C CA . ILE A 1 108 ? 16.159 -4.645 -38.184 1.00 71.00 108 ILE A CA 1
ATOM 898 C C . ILE A 1 108 ? 16.519 -3.274 -38.753 1.00 71.00 108 ILE A C 1
ATOM 900 O O . ILE A 1 108 ? 15.819 -2.295 -38.482 1.00 71.00 108 ILE A O 1
ATOM 904 N N . GLU A 1 109 ? 17.606 -3.196 -39.514 1.00 72.44 109 GLU A N 1
ATOM 905 C CA . GLU A 1 109 ? 17.966 -1.974 -40.231 1.00 72.44 109 GLU A CA 1
ATOM 906 C C . GLU A 1 109 ? 17.156 -1.877 -41.535 1.00 72.44 109 GLU A C 1
ATOM 908 O O . GLU A 1 109 ? 16.686 -2.879 -42.077 1.00 72.44 109 GLU A O 1
ATOM 913 N N . GLN A 1 110 ? 16.987 -0.670 -42.086 1.00 72.44 110 GLN A N 1
ATOM 914 C CA . GLN A 1 110 ? 16.249 -0.467 -43.345 1.00 72.44 110 GLN A CA 1
ATOM 915 C C . GLN A 1 110 ? 16.892 -1.198 -44.544 1.00 72.44 110 GLN A C 1
ATOM 917 O O . GLN A 1 110 ? 16.255 -1.379 -45.578 1.00 72.44 110 GLN A O 1
ATOM 922 N N . ILE A 1 111 ? 18.149 -1.619 -44.393 1.00 77.62 111 ILE A N 1
ATOM 923 C CA . ILE A 1 111 ? 18.937 -2.368 -45.375 1.00 77.62 111 ILE A CA 1
ATOM 924 C C . ILE A 1 111 ? 18.588 -3.870 -45.339 1.00 77.62 111 ILE A C 1
ATOM 926 O O . ILE A 1 111 ? 18.700 -4.546 -46.358 1.00 77.62 111 ILE A O 1
ATOM 930 N N . ASP A 1 112 ? 18.112 -4.389 -44.200 1.00 78.62 112 ASP A N 1
ATOM 931 C CA . ASP A 1 112 ? 17.873 -5.826 -43.992 1.00 78.62 112 ASP A CA 1
ATOM 932 C C . ASP A 1 112 ? 16.564 -6.327 -44.620 1.00 78.62 112 ASP A C 1
ATOM 934 O O . ASP A 1 112 ? 16.378 -7.532 -44.810 1.00 78.62 112 ASP A O 1
ATOM 938 N N . ILE A 1 113 ? 15.628 -5.421 -44.919 1.00 86.00 113 ILE A N 1
ATOM 939 C CA . ILE A 1 113 ? 14.296 -5.758 -45.427 1.00 86.00 113 ILE A CA 1
ATOM 940 C C . ILE A 1 113 ? 13.775 -4.721 -46.429 1.00 86.00 113 ILE A C 1
ATOM 942 O O . ILE A 1 113 ? 14.120 -3.543 -46.350 1.00 86.00 113 ILE A O 1
ATOM 946 N N . PRO A 1 114 ? 12.872 -5.116 -47.347 1.00 90.38 114 PRO A N 1
ATOM 947 C CA . PRO A 1 114 ? 12.239 -4.185 -48.273 1.00 90.38 114 PRO A CA 1
ATOM 948 C C . PRO A 1 114 ? 11.564 -3.017 -47.541 1.00 90.38 114 PRO A C 1
ATOM 950 O O . PRO A 1 114 ? 10.857 -3.224 -46.551 1.00 90.38 114 PRO A O 1
ATOM 953 N N . LYS A 1 115 ? 11.700 -1.799 -48.083 1.00 86.62 115 LYS A N 1
ATOM 954 C CA . LYS A 1 115 ? 11.202 -0.544 -47.483 1.00 86.62 115 LYS A CA 1
ATOM 955 C C . LYS A 1 115 ? 9.753 -0.632 -46.979 1.00 86.62 115 LYS A C 1
ATOM 957 O O . LYS A 1 115 ? 9.453 -0.203 -45.872 1.00 86.62 115 LYS A O 1
ATOM 962 N N . LYS A 1 116 ? 8.874 -1.277 -47.750 1.00 89.25 116 LYS A N 1
ATOM 963 C CA . LYS A 1 116 ? 7.458 -1.469 -47.400 1.00 89.25 116 LYS A CA 1
ATOM 964 C C . LYS A 1 116 ? 7.249 -2.351 -46.160 1.00 89.25 116 LYS A C 1
ATOM 966 O O . LYS A 1 116 ? 6.332 -2.113 -45.380 1.00 89.25 116 LYS A O 1
ATOM 971 N N . ALA A 1 117 ? 8.080 -3.378 -45.974 1.00 85.19 117 ALA A N 1
ATOM 972 C CA . ALA A 1 117 ? 8.030 -4.228 -44.786 1.00 85.19 117 ALA A CA 1
ATOM 973 C C . ALA A 1 117 ? 8.547 -3.475 -43.553 1.00 85.19 117 ALA A C 1
ATOM 975 O O . ALA A 1 117 ? 7.949 -3.582 -42.485 1.00 85.19 117 ALA A O 1
ATOM 976 N N . TYR A 1 118 ? 9.596 -2.664 -43.723 1.00 85.69 118 TYR A N 1
ATOM 977 C CA . TYR A 1 118 ? 10.149 -1.821 -42.661 1.00 85.69 118 TYR A CA 1
ATOM 978 C C . TYR A 1 118 ? 9.124 -0.799 -42.155 1.00 85.69 118 TYR A C 1
ATOM 980 O O . TYR A 1 118 ? 8.875 -0.713 -40.954 1.00 85.69 118 TYR A O 1
ATOM 988 N N . GLU A 1 119 ? 8.452 -0.095 -43.069 1.00 87.88 119 GLU A N 1
ATOM 989 C CA . GLU A 1 119 ? 7.387 0.860 -42.736 1.00 87.88 119 GLU A CA 1
ATOM 990 C C . GLU A 1 119 ? 6.220 0.189 -42.003 1.00 87.88 119 GLU A C 1
ATOM 992 O O . GLU A 1 119 ? 5.710 0.726 -41.019 1.00 87.88 119 GLU A O 1
ATOM 997 N N . LYS A 1 120 ? 5.830 -1.019 -42.430 1.00 91.44 120 LYS A N 1
ATOM 998 C CA . LYS A 1 120 ? 4.762 -1.775 -41.768 1.00 91.44 120 LYS A CA 1
ATOM 999 C C . LYS A 1 120 ? 5.145 -2.176 -40.342 1.00 91.44 120 LYS A C 1
ATOM 1001 O O . LYS A 1 120 ? 4.328 -2.036 -39.439 1.00 91.44 120 LYS A O 1
ATOM 1006 N N . ILE A 1 121 ? 6.377 -2.638 -40.130 1.00 86.44 121 ILE A N 1
ATOM 1007 C CA . ILE A 1 121 ? 6.881 -2.991 -38.795 1.00 86.44 121 ILE A CA 1
ATOM 1008 C C . ILE A 1 121 ? 6.937 -1.750 -37.900 1.00 86.44 121 ILE A C 1
ATOM 1010 O O . ILE A 1 121 ? 6.469 -1.805 -36.766 1.00 86.44 121 ILE A O 1
ATOM 1014 N N . GLY A 1 122 ? 7.445 -0.625 -38.413 1.00 87.12 122 GLY A N 1
ATOM 1015 C CA . GLY A 1 122 ? 7.466 0.640 -37.677 1.00 87.12 122 GLY A CA 1
ATOM 1016 C C . GLY A 1 122 ? 6.064 1.107 -37.277 1.00 87.12 122 GLY A C 1
ATOM 1017 O O . GLY A 1 122 ? 5.850 1.501 -36.134 1.00 87.12 122 GLY A O 1
ATOM 1018 N N . CYS A 1 123 ? 5.090 0.989 -38.182 1.00 90.56 123 CYS A N 1
ATOM 1019 C CA . CYS A 1 123 ? 3.695 1.326 -37.905 1.00 90.56 123 CYS A CA 1
ATOM 1020 C C . CYS A 1 123 ? 3.088 0.449 -36.796 1.00 90.56 123 CYS A C 1
ATOM 1022 O O . CYS A 1 123 ? 2.504 0.985 -35.855 1.00 90.56 123 CYS A O 1
ATOM 1024 N N . GLU A 1 124 ? 3.263 -0.875 -36.857 1.00 91.00 124 GLU A N 1
ATOM 1025 C CA . GLU A 1 124 ? 2.741 -1.792 -35.831 1.00 91.00 124 GLU A CA 1
ATOM 1026 C C . GLU A 1 124 ? 3.420 -1.592 -34.469 1.00 91.00 124 GLU A C 1
ATOM 1028 O O . GLU A 1 124 ? 2.763 -1.684 -33.434 1.00 91.00 124 GLU A O 1
ATOM 1033 N N . LEU A 1 125 ? 4.719 -1.279 -34.449 1.00 88.88 125 LEU A N 1
ATOM 1034 C CA . LEU A 1 125 ? 5.439 -0.994 -33.207 1.00 88.88 125 LEU A CA 1
ATOM 1035 C C . LEU A 1 125 ? 4.996 0.322 -32.572 1.00 88.88 125 LEU A C 1
ATOM 1037 O O . LEU A 1 125 ? 4.769 0.352 -31.364 1.00 88.88 125 LEU A O 1
ATOM 1041 N N . ASN A 1 126 ? 4.813 1.376 -33.369 1.00 90.44 126 ASN A N 1
ATOM 1042 C CA . ASN A 1 126 ? 4.258 2.637 -32.877 1.00 90.44 126 ASN A CA 1
ATOM 1043 C C . ASN A 1 126 ? 2.848 2.420 -32.327 1.00 90.44 126 ASN A C 1
ATOM 1045 O O . ASN A 1 126 ? 2.559 2.813 -31.204 1.00 90.44 126 ASN A O 1
ATOM 1049 N N . LYS A 1 127 ? 2.010 1.674 -33.053 1.00 94.62 127 LYS A N 1
ATOM 1050 C CA . LYS A 1 127 ? 0.669 1.310 -32.593 1.00 94.62 127 LYS A CA 1
ATOM 1051 C C . LYS A 1 127 ? 0.699 0.511 -31.286 1.00 94.62 127 LYS A C 1
ATOM 1053 O O . LYS A 1 127 ? -0.090 0.786 -30.390 1.00 94.62 127 LYS A O 1
ATOM 1058 N N . ALA A 1 128 ? 1.598 -0.462 -31.151 1.00 90.94 128 ALA A N 1
ATOM 1059 C CA . ALA A 1 128 ? 1.755 -1.231 -29.917 1.00 90.94 128 ALA A CA 1
ATOM 1060 C C . ALA A 1 128 ? 2.250 -0.358 -28.753 1.00 90.94 128 ALA A C 1
ATOM 1062 O O . ALA A 1 128 ? 1.781 -0.523 -27.629 1.00 90.94 128 ALA A O 1
ATOM 1063 N N . SER A 1 129 ? 3.158 0.581 -29.024 1.00 88.06 129 SER A N 1
ATOM 1064 C CA . SER A 1 129 ? 3.630 1.569 -28.050 1.00 88.06 129 SER A CA 1
ATOM 1065 C C . SER A 1 129 ? 2.493 2.478 -27.584 1.00 88.06 129 SER A C 1
ATOM 1067 O O . SER A 1 129 ? 2.315 2.656 -26.381 1.00 88.06 129 SER A O 1
ATOM 1069 N N . ASP A 1 130 ? 1.681 2.986 -28.511 1.00 92.75 130 ASP A N 1
ATOM 1070 C CA . ASP A 1 130 ? 0.530 3.844 -28.216 1.00 92.75 130 ASP A CA 1
ATOM 1071 C C . ASP A 1 130 ? -0.558 3.096 -27.437 1.00 92.75 130 ASP A C 1
ATOM 1073 O O . ASP A 1 130 ? -1.130 3.623 -26.482 1.00 92.75 130 ASP A O 1
ATOM 1077 N N . ILE A 1 131 ? -0.822 1.833 -27.790 1.00 91.25 131 ILE A N 1
ATOM 1078 C CA . ILE A 1 131 ? -1.727 0.969 -27.023 1.00 91.25 131 ILE A CA 1
ATOM 1079 C C . ILE A 1 131 ? -1.154 0.732 -25.628 1.00 91.25 131 ILE A C 1
ATOM 1081 O O . ILE A 1 131 ? -1.883 0.854 -24.652 1.00 91.25 131 ILE A O 1
ATOM 1085 N N . SER A 1 132 ? 0.137 0.413 -25.509 1.00 88.25 132 SER A N 1
ATOM 1086 C CA . SER A 1 132 ? 0.771 0.150 -24.216 1.00 88.25 132 SER A CA 1
ATOM 1087 C C . SER A 1 132 ? 0.769 1.378 -23.311 1.00 88.25 132 SER A C 1
ATOM 1089 O O . SER A 1 132 ? 0.574 1.223 -22.108 1.00 88.25 132 SER A O 1
ATOM 1091 N N . SER A 1 133 ? 1.000 2.574 -23.857 1.00 86.50 133 SER A N 1
ATOM 1092 C CA . SER A 1 133 ? 0.975 3.821 -23.088 1.00 86.50 133 SER A CA 1
ATOM 1093 C C . SER A 1 133 ? -0.449 4.187 -22.666 1.00 86.50 133 SER A C 1
ATOM 1095 O O . SER A 1 133 ? -0.656 4.612 -21.532 1.00 86.50 133 SER A O 1
ATOM 1097 N N . SER A 1 134 ? -1.435 3.931 -23.529 1.00 86.94 134 SER A N 1
ATOM 1098 C CA . SER A 1 134 ? -2.858 4.164 -23.242 1.00 86.94 134 SER A CA 1
ATOM 1099 C C . SER A 1 134 ? -3.486 3.092 -22.341 1.00 86.94 134 SER A C 1
ATOM 1101 O O . SER A 1 134 ? -4.500 3.347 -21.700 1.00 86.94 134 SER A O 1
ATOM 1103 N N . ALA A 1 135 ? -2.908 1.889 -22.288 1.00 83.75 135 ALA A N 1
ATOM 1104 C CA . ALA A 1 135 ? -3.385 0.766 -21.479 1.00 83.75 135 ALA A CA 1
ATOM 1105 C C . ALA A 1 135 ? -2.872 0.791 -20.031 1.00 83.75 135 ALA A C 1
ATOM 1107 O O . ALA A 1 135 ? -3.266 -0.065 -19.236 1.00 83.75 135 ALA A O 1
ATOM 1108 N N . VAL A 1 136 ? -2.003 1.743 -19.666 1.00 80.25 136 VAL A N 1
ATOM 1109 C CA . VAL A 1 136 ? -1.645 1.965 -18.261 1.00 80.25 136 VAL A CA 1
ATOM 1110 C C . VAL A 1 136 ? -2.915 2.413 -17.528 1.00 80.25 136 VAL A C 1
ATOM 1112 O O . VAL A 1 136 ? -3.467 3.458 -17.878 1.00 80.25 136 VAL A O 1
ATOM 1115 N N . PRO A 1 137 ? -3.411 1.649 -16.535 1.00 75.38 137 PRO A N 1
ATOM 1116 C CA . PRO A 1 137 ? -4.619 2.032 -15.822 1.00 75.38 137 PRO A CA 1
ATOM 1117 C C . PRO A 1 137 ? -4.397 3.384 -15.150 1.00 75.38 137 PRO A C 1
ATOM 1119 O O . PRO A 1 137 ? -3.359 3.619 -14.525 1.00 75.38 137 PRO A O 1
ATOM 1122 N N . LEU A 1 138 ? -5.385 4.273 -15.269 1.00 74.75 138 LEU A N 1
ATOM 1123 C CA . LEU A 1 138 ? -5.378 5.540 -14.548 1.00 74.75 138 LEU A CA 1
ATOM 1124 C C . LEU A 1 138 ? -5.176 5.232 -13.055 1.00 74.75 138 LEU A C 1
ATOM 1126 O O . LEU A 1 138 ? -5.847 4.329 -12.547 1.00 74.75 138 LEU A O 1
ATOM 1130 N N . PRO A 1 139 ? -4.313 5.962 -12.329 1.00 63.84 139 PRO A N 1
ATOM 1131 C CA . PRO A 1 139 ? -4.122 5.754 -10.891 1.00 63.84 139 PRO A CA 1
ATOM 1132 C C . PRO A 1 139 ? -5.433 5.806 -10.091 1.00 63.84 139 PRO A C 1
ATOM 1134 O O . PRO A 1 139 ? -5.539 5.193 -9.038 1.00 63.84 139 PRO A O 1
ATOM 1137 N N . GLU A 1 140 ? -6.435 6.512 -10.618 1.00 63.59 140 GLU A N 1
ATOM 1138 C CA . GLU A 1 140 ? -7.800 6.606 -10.091 1.00 63.59 140 GLU A CA 1
ATOM 1139 C C . GLU A 1 140 ? -8.650 5.341 -10.332 1.00 63.59 140 GLU A C 1
ATOM 1141 O O . GLU A 1 140 ? -9.539 5.027 -9.545 1.00 63.59 140 GLU A O 1
ATOM 1146 N N . SER A 1 141 ? -8.360 4.584 -11.397 1.00 63.75 141 SER A N 1
ATOM 1147 C CA . SER A 1 141 ? -9.061 3.342 -11.766 1.00 63.75 141 SER A CA 1
ATOM 1148 C C . SER A 1 141 ? -8.563 2.103 -11.019 1.00 63.75 141 SER A C 1
ATOM 1150 O O . SER A 1 141 ? -9.215 1.061 -11.057 1.00 63.75 141 SER A O 1
ATOM 1152 N N . ILE A 1 142 ? -7.420 2.205 -10.335 1.00 65.38 142 ILE A N 1
ATOM 1153 C CA . ILE A 1 142 ? -6.893 1.141 -9.485 1.00 65.38 142 ILE A CA 1
ATOM 1154 C C . ILE A 1 142 ? -7.549 1.327 -8.114 1.00 65.38 142 ILE A C 1
ATOM 1156 O O . ILE A 1 142 ? -7.176 2.270 -7.415 1.00 65.38 142 ILE A O 1
ATOM 1160 N N . PRO A 1 143 ? -8.520 0.487 -7.704 1.00 63.53 143 PRO A N 1
ATOM 1161 C CA . PRO A 1 143 ? -9.087 0.593 -6.367 1.00 63.53 143 PRO A CA 1
ATOM 1162 C C . PRO A 1 143 ? -7.940 0.419 -5.365 1.00 63.53 143 PRO A C 1
ATOM 1164 O O . PRO A 1 143 ? -7.289 -0.634 -5.369 1.00 63.53 143 PRO A O 1
ATOM 1167 N N . PRO A 1 144 ? -7.612 1.446 -4.560 1.00 68.19 144 PRO A N 1
ATOM 1168 C CA . PRO A 1 144 ? -6.503 1.331 -3.646 1.00 68.19 144 PRO A CA 1
ATOM 1169 C C . PRO A 1 144 ? -6.890 0.292 -2.596 1.00 68.19 144 PRO A C 1
ATOM 1171 O O . PRO A 1 144 ? -7.969 0.294 -2.011 1.00 68.19 144 PRO A O 1
ATOM 1174 N N . ARG A 1 145 ? -6.013 -0.690 -2.473 1.00 77.38 145 ARG A N 1
ATOM 1175 C CA . ARG A 1 145 ? -6.262 -1.981 -1.853 1.00 77.38 145 ARG A CA 1
ATOM 1176 C C . ARG A 1 145 ? -6.604 -1.821 -0.355 1.00 77.38 145 ARG A C 1
ATOM 1178 O O . ARG A 1 145 ? -5.697 -1.603 0.438 1.00 77.38 145 ARG A O 1
ATOM 1185 N N . GLY A 1 146 ? -7.893 -1.836 0.016 1.00 85.19 146 GLY A N 1
ATOM 1186 C CA . GLY A 1 146 ? -8.382 -1.573 1.388 1.00 85.19 146 GLY A CA 1
ATOM 1187 C C . GLY A 1 146 ? -8.387 -0.095 1.831 1.00 85.19 146 GLY A C 1
ATOM 1188 O O . GLY A 1 146 ? -8.682 0.205 2.992 1.00 85.19 146 GLY A O 1
ATOM 1189 N N . TRP A 1 147 ? -8.071 0.834 0.925 1.00 88.12 147 TRP A N 1
ATOM 1190 C CA . TRP A 1 147 ? -8.028 2.278 1.177 1.00 88.12 147 TRP A CA 1
ATOM 1191 C C . TRP A 1 147 ? -9.111 3.005 0.377 1.00 88.12 147 TRP A C 1
ATOM 1193 O O . TRP A 1 147 ? -9.544 2.537 -0.676 1.00 88.12 147 TRP A O 1
ATOM 1203 N N . GLY A 1 148 ? -9.518 4.185 0.838 1.00 86.94 148 GLY A N 1
ATOM 1204 C CA . GLY A 1 148 ? -10.389 5.051 0.049 1.00 86.94 148 GLY A CA 1
ATOM 1205 C C . GLY A 1 148 ? -9.678 5.685 -1.148 1.00 86.94 148 GLY A C 1
ATOM 1206 O O . GLY A 1 148 ? -8.468 5.937 -1.136 1.00 86.94 148 GLY A O 1
ATOM 1207 N N . ARG A 1 149 ? -10.443 5.940 -2.214 1.00 83.62 149 ARG A N 1
ATOM 1208 C CA . ARG A 1 149 ? -9.937 6.537 -3.458 1.00 83.62 149 ARG A CA 1
ATOM 1209 C C . ARG A 1 149 ? -9.563 8.005 -3.243 1.00 83.62 149 ARG A C 1
ATOM 1211 O O . ARG A 1 149 ? -10.243 8.728 -2.512 1.00 83.62 149 ARG A O 1
ATOM 1218 N N . LYS A 1 150 ? -8.504 8.465 -3.911 1.00 82.69 150 LYS A N 1
ATOM 1219 C CA . LYS A 1 150 ? -8.102 9.882 -3.885 1.00 82.69 150 LYS A CA 1
ATOM 1220 C C . LYS A 1 150 ? -9.212 10.756 -4.473 1.00 82.69 150 LYS A C 1
ATOM 1222 O O . LYS A 1 150 ? -9.800 10.371 -5.478 1.00 82.69 150 LYS A O 1
ATOM 1227 N N . GLY A 1 151 ? -9.508 11.893 -3.845 1.00 82.31 151 GLY A N 1
ATOM 1228 C CA . GLY A 1 151 ? -10.599 12.782 -4.260 1.00 82.31 151 GLY A CA 1
ATOM 1229 C C . GLY A 1 151 ? -12.003 12.352 -3.813 1.00 82.31 151 GLY A C 1
ATOM 1230 O O . GLY A 1 151 ? -12.961 13.080 -4.064 1.00 82.31 151 GLY A O 1
ATOM 1231 N N . THR A 1 152 ? -12.150 11.209 -3.131 1.00 85.75 152 THR A N 1
ATOM 1232 C CA . THR A 1 152 ? -13.421 10.820 -2.492 1.00 85.75 152 THR A CA 1
ATOM 1233 C C . THR A 1 152 ? -13.474 11.270 -1.034 1.00 85.75 152 THR A C 1
ATOM 1235 O O . THR A 1 152 ? -12.465 11.652 -0.444 1.00 85.75 152 THR A O 1
ATOM 1238 N N . MET A 1 153 ? -14.654 11.172 -0.410 1.00 87.62 153 MET A N 1
ATOM 1239 C CA . MET A 1 153 ? -14.825 11.454 1.024 1.00 87.62 153 MET A CA 1
ATOM 1240 C C . MET A 1 153 ? -14.003 10.525 1.930 1.00 87.62 153 MET A C 1
ATOM 1242 O O . MET A 1 153 ? -13.809 10.833 3.104 1.00 87.62 153 MET A O 1
ATOM 1246 N N . TYR A 1 154 ? -13.529 9.397 1.397 1.00 88.38 154 TYR A N 1
ATOM 1247 C CA . TYR A 1 154 ? -12.755 8.403 2.132 1.00 88.38 154 TYR A CA 1
ATOM 1248 C C . TYR A 1 154 ? -11.253 8.480 1.846 1.00 88.38 154 TYR A C 1
ATOM 1250 O O . TYR A 1 154 ? -10.509 7.558 2.182 1.00 88.38 154 TYR A O 1
ATOM 1258 N N . GLU A 1 155 ? -10.782 9.565 1.229 1.00 88.25 155 GLU A N 1
ATOM 1259 C CA . GLU A 1 155 ? -9.359 9.757 0.980 1.00 88.25 155 GLU A CA 1
ATOM 1260 C C . GLU A 1 155 ? -8.544 9.620 2.280 1.00 88.25 155 GLU A C 1
ATOM 1262 O O . GLU A 1 155 ? -8.881 10.188 3.318 1.00 88.25 155 GLU A O 1
ATOM 1267 N N . ASN A 1 156 ? -7.455 8.848 2.216 1.00 88.19 156 ASN A N 1
ATOM 1268 C CA . ASN A 1 156 ? -6.565 8.536 3.344 1.00 88.19 156 ASN A CA 1
ATOM 1269 C C . ASN A 1 156 ? -7.202 7.729 4.492 1.00 88.19 156 ASN A C 1
ATOM 1271 O O . ASN A 1 156 ? -6.614 7.637 5.571 1.00 88.19 156 ASN A O 1
ATOM 1275 N N . ILE A 1 157 ? -8.359 7.101 4.274 1.00 90.88 157 ILE A N 1
ATOM 1276 C CA . ILE A 1 157 ? -8.967 6.189 5.247 1.00 90.88 157 ILE A CA 1
ATOM 1277 C C . ILE A 1 157 ? -8.660 4.745 4.852 1.00 90.88 157 ILE A C 1
ATOM 1279 O O . ILE A 1 157 ? -8.957 4.320 3.737 1.00 90.88 157 ILE A O 1
ATOM 1283 N N . HIS A 1 158 ? -8.087 3.981 5.785 1.00 92.69 158 HIS A N 1
ATOM 1284 C CA . HIS A 1 158 ? -7.958 2.530 5.664 1.00 92.69 158 HIS A CA 1
ATOM 1285 C C . HIS A 1 158 ? -9.185 1.858 6.284 1.00 92.69 158 HIS A C 1
ATOM 1287 O O . HIS A 1 158 ? -9.397 1.942 7.501 1.00 92.69 158 HIS A O 1
ATOM 1293 N N . PHE A 1 159 ? -9.998 1.199 5.458 1.00 93.88 159 PHE A N 1
ATOM 1294 C CA . PHE A 1 159 ? -11.325 0.719 5.850 1.00 93.88 159 PHE A CA 1
ATOM 1295 C C . PHE A 1 159 ? -11.274 -0.285 7.004 1.00 93.88 159 PHE A C 1
ATOM 1297 O O . PHE A 1 159 ? -12.027 -0.164 7.971 1.00 93.88 159 PHE A O 1
ATOM 1304 N N . GLN A 1 160 ? -10.334 -1.229 6.952 1.00 94.00 160 GLN A N 1
ATOM 1305 C CA . GLN A 1 160 ? -10.166 -2.250 7.985 1.00 94.00 160 GLN A CA 1
ATOM 1306 C C . GLN A 1 160 ? -9.801 -1.630 9.333 1.00 94.00 160 GLN A C 1
ATOM 1308 O O . GLN A 1 160 ? -10.453 -1.895 10.340 1.00 94.00 160 GLN A O 1
ATOM 1313 N N . THR A 1 161 ? -8.807 -0.741 9.355 1.00 93.50 161 THR A N 1
ATOM 1314 C CA . THR A 1 161 ? -8.378 -0.080 10.594 1.00 93.50 161 THR A CA 1
ATOM 1315 C C . THR A 1 161 ? -9.492 0.788 11.168 1.00 93.50 161 THR A C 1
ATOM 1317 O O . THR A 1 161 ? -9.711 0.769 12.378 1.00 93.50 161 THR A O 1
ATOM 1320 N N . ALA A 1 162 ? -10.233 1.501 10.319 1.00 94.75 162 ALA A N 1
ATOM 1321 C CA . ALA A 1 162 ? -11.360 2.324 10.745 1.00 94.75 162 ALA A CA 1
ATOM 1322 C C . ALA A 1 162 ? -12.498 1.482 11.356 1.00 94.75 162 ALA A C 1
ATOM 1324 O O . ALA A 1 162 ? -13.034 1.843 12.408 1.00 94.75 162 ALA A O 1
ATOM 1325 N N . ILE A 1 163 ? -12.827 0.323 10.770 1.00 95.38 163 ILE A N 1
ATOM 1326 C CA . ILE A 1 163 ? -13.797 -0.618 11.356 1.00 95.38 163 ILE A CA 1
ATOM 1327 C C . ILE A 1 163 ? -13.283 -1.170 12.686 1.00 95.38 163 ILE A C 1
ATOM 1329 O O . ILE A 1 163 ? -14.022 -1.163 13.668 1.00 95.38 163 ILE A O 1
ATOM 1333 N N . VAL A 1 164 ? -12.017 -1.576 12.774 1.00 94.25 164 VAL A N 1
ATOM 1334 C CA . VAL A 1 164 ? -11.439 -2.074 14.033 1.00 94.25 164 VAL A CA 1
ATOM 1335 C C . VAL A 1 164 ? -11.497 -1.008 15.133 1.00 94.25 164 VAL A C 1
ATOM 1337 O O . VAL A 1 164 ? -11.857 -1.303 16.272 1.00 94.25 164 VAL A O 1
ATOM 1340 N N . GLN A 1 165 ? -11.213 0.251 14.797 1.00 94.50 165 GLN A N 1
ATOM 1341 C CA . GLN A 1 165 ? -11.280 1.369 15.741 1.00 94.50 165 GLN A CA 1
ATOM 1342 C C . GLN A 1 165 ? -12.713 1.703 16.174 1.00 94.50 165 GLN A C 1
ATOM 1344 O O . GLN A 1 165 ? -12.918 2.197 17.288 1.00 94.50 165 GLN A O 1
ATOM 1349 N N . SER A 1 166 ? -13.717 1.400 15.348 1.00 94.44 166 SER A N 1
ATOM 1350 C CA . SER A 1 166 ? -15.116 1.712 15.652 1.00 94.44 166 SER A CA 1
ATOM 1351 C C . SER A 1 166 ? -15.648 1.037 16.923 1.00 94.44 166 SER A C 1
ATOM 1353 O O . SER A 1 166 ? -16.520 1.599 17.593 1.00 94.44 166 SER A O 1
ATOM 1355 N N . SER A 1 167 ? -15.071 -0.096 17.346 1.00 92.31 167 SER A N 1
ATOM 1356 C CA . SER A 1 167 ? -15.427 -0.724 18.624 1.00 92.31 167 SER A CA 1
ATOM 1357 C C . SER A 1 167 ? -15.062 0.148 19.823 1.00 92.31 167 SER A C 1
ATOM 1359 O O . SER A 1 167 ? -15.841 0.247 20.768 1.00 92.31 167 SER A O 1
ATOM 1361 N N . SER A 1 168 ? -13.920 0.839 19.773 1.00 92.44 168 SER A N 1
ATOM 1362 C CA . SER A 1 168 ? -13.505 1.740 20.853 1.00 92.44 168 SER A CA 1
ATOM 1363 C C . SER A 1 168 ? -14.414 2.970 20.938 1.00 92.44 168 SER A C 1
ATOM 1365 O O . SER A 1 168 ? -14.763 3.417 22.032 1.00 92.44 168 SER A O 1
ATOM 1367 N N . LEU A 1 169 ? -14.896 3.468 19.790 1.00 92.44 169 LEU A N 1
ATOM 1368 C CA . LEU A 1 169 ? -15.910 4.521 19.748 1.00 92.44 169 LEU A CA 1
ATOM 1369 C C . LEU A 1 169 ? -17.205 4.047 20.404 1.00 92.44 169 LEU A C 1
ATOM 1371 O O . LEU A 1 169 ? -17.734 4.745 21.272 1.00 92.44 169 LEU A O 1
ATOM 1375 N N . LEU A 1 170 ? -17.678 2.849 20.052 1.00 91.44 170 LEU A N 1
ATOM 1376 C CA . LEU A 1 170 ? -18.862 2.256 20.662 1.00 91.44 170 LEU A CA 1
ATOM 1377 C C . LEU A 1 170 ? -18.710 2.157 22.187 1.00 91.44 170 LEU A C 1
ATOM 1379 O O . LEU A 1 170 ? -19.566 2.662 22.912 1.00 91.44 170 LEU A O 1
ATOM 1383 N N . GLU A 1 171 ? -17.608 1.593 22.675 1.00 91.38 171 GLU A N 1
ATOM 1384 C CA . GLU A 1 171 ? -17.317 1.470 24.108 1.00 91.38 171 GLU A CA 1
ATOM 1385 C C . GLU A 1 171 ? -17.292 2.836 24.801 1.00 91.38 171 GLU A C 1
ATOM 1387 O O . GLU A 1 171 ? -17.988 3.038 25.797 1.00 91.38 171 GLU A O 1
ATOM 1392 N N . SER A 1 172 ? -16.589 3.817 24.227 1.00 90.38 172 SER A N 1
ATOM 1393 C CA . SER A 1 172 ? -16.536 5.177 24.775 1.00 90.38 172 SER A CA 1
ATOM 1394 C C . SER A 1 172 ? -17.922 5.823 24.869 1.00 90.38 172 SER A C 1
ATOM 1396 O O . SER A 1 172 ? -18.208 6.566 25.811 1.00 90.38 172 SER A O 1
ATOM 1398 N N . THR A 1 173 ? -18.816 5.526 23.919 1.00 89.12 173 THR A N 1
ATOM 1399 C CA . THR A 1 173 ? -20.188 6.031 23.969 1.00 89.12 173 THR A CA 1
ATOM 1400 C C . THR A 1 173 ? -21.002 5.328 25.043 1.00 89.12 173 THR A C 1
ATOM 1402 O O . THR A 1 173 ? -21.688 6.009 25.800 1.00 89.12 173 THR A O 1
ATOM 1405 N N . VAL A 1 174 ? -20.884 4.004 25.180 1.00 89.31 174 VAL A N 1
ATOM 1406 C CA . VAL A 1 174 ? -21.572 3.240 26.230 1.00 89.31 174 VAL A CA 1
ATOM 1407 C C . VAL A 1 174 ? -21.136 3.710 27.613 1.00 89.31 174 VAL A C 1
ATOM 1409 O O . VAL A 1 174 ? -22.001 3.940 28.458 1.00 89.31 174 VAL A O 1
ATOM 1412 N N . LEU A 1 175 ? -19.838 3.944 27.822 1.00 89.06 175 LEU A N 1
ATOM 1413 C CA . LEU A 1 175 ? -19.291 4.454 29.082 1.00 89.06 175 LEU A CA 1
ATOM 1414 C C . LEU A 1 175 ? -19.925 5.787 29.499 1.00 89.06 175 LEU A C 1
ATOM 1416 O O . LEU A 1 175 ? -20.248 5.972 30.671 1.00 89.06 175 LEU A O 1
ATOM 1420 N N . LYS A 1 176 ? -20.185 6.689 28.542 1.00 86.81 176 LYS A N 1
ATOM 1421 C CA . LYS A 1 176 ? -20.883 7.961 28.806 1.00 86.81 176 LYS A CA 1
ATOM 1422 C C . LYS A 1 176 ? -22.334 7.761 29.256 1.00 86.81 176 LYS A C 1
ATOM 1424 O O . LYS A 1 176 ? -22.864 8.602 29.976 1.00 86.81 176 LYS A O 1
ATOM 1429 N N . PHE A 1 177 ? -22.993 6.680 28.832 1.00 80.00 177 PHE A N 1
ATOM 1430 C CA . PHE A 1 177 ? -24.381 6.390 29.211 1.00 80.00 177 PHE A CA 1
ATOM 1431 C C . PHE A 1 177 ? -24.497 5.592 30.503 1.00 80.00 177 PHE A C 1
ATOM 1433 O O . PHE A 1 177 ? -25.409 5.833 31.296 1.00 80.00 177 PHE A O 1
ATOM 1440 N N . ASN A 1 178 ? -23.636 4.594 30.677 1.00 82.12 178 ASN A N 1
ATOM 1441 C CA . ASN A 1 178 ? -23.655 3.713 31.826 1.00 82.12 178 ASN A CA 1
ATOM 1442 C C . ASN A 1 178 ? -22.234 3.252 32.163 1.00 82.12 178 ASN A C 1
ATOM 1444 O O . ASN A 1 178 ? -21.712 2.326 31.544 1.00 82.12 178 ASN A O 1
ATOM 1448 N N . GLY A 1 179 ? -21.652 3.854 33.201 1.00 80.94 179 GLY A N 1
ATOM 1449 C CA . GLY A 1 179 ? -20.325 3.493 33.702 1.00 80.94 179 GLY A CA 1
ATOM 1450 C C . GLY A 1 179 ? -20.225 2.074 34.273 1.00 80.94 179 GLY A C 1
ATOM 1451 O O . GLY A 1 179 ? -19.125 1.619 34.543 1.00 80.94 179 GLY A O 1
ATOM 1452 N N . GLN A 1 180 ? -21.343 1.357 34.443 1.00 82.00 180 GLN A N 1
ATOM 1453 C CA . GLN A 1 180 ? -21.339 -0.043 34.884 1.00 82.00 180 GLN A CA 1
ATOM 1454 C C . GLN A 1 180 ? -21.190 -1.042 33.727 1.00 82.00 180 GLN A C 1
ATOM 1456 O O . GLN A 1 180 ? -20.890 -2.204 33.966 1.00 82.00 180 GLN A O 1
ATOM 1461 N N . LEU A 1 181 ? -21.405 -0.618 32.476 1.00 85.25 181 LEU A N 1
ATOM 1462 C CA . LEU A 1 181 ? -21.319 -1.487 31.292 1.00 85.25 181 LEU A CA 1
ATOM 1463 C C . LEU A 1 181 ? -19.967 -1.343 30.586 1.00 85.25 181 LEU A C 1
ATOM 1465 O O . LEU A 1 181 ? -19.891 -1.229 29.359 1.00 85.25 181 LEU A O 1
ATOM 1469 N N . VAL A 1 182 ? -18.901 -1.326 31.383 1.00 87.56 182 VAL A N 1
ATOM 1470 C CA . VAL A 1 182 ? -17.518 -1.334 30.900 1.00 87.56 182 VAL A CA 1
ATOM 1471 C C . VAL A 1 182 ? -17.217 -2.722 30.340 1.00 87.56 182 VAL A C 1
ATOM 1473 O O . VAL A 1 182 ? -17.589 -3.733 30.933 1.00 87.56 182 VAL A O 1
ATOM 1476 N N . ARG A 1 183 ? -16.556 -2.777 29.185 1.00 89.50 183 ARG A N 1
ATOM 1477 C CA . ARG A 1 183 ? -16.075 -4.037 28.621 1.00 89.50 183 ARG A CA 1
ATOM 1478 C C . ARG A 1 183 ? -14.860 -4.523 29.414 1.00 89.50 183 ARG A C 1
ATOM 1480 O O . ARG A 1 183 ? -13.900 -3.780 29.594 1.00 89.50 183 ARG A O 1
ATOM 1487 N N . GLU A 1 184 ? -14.886 -5.776 29.849 1.00 88.88 184 GLU A N 1
ATOM 1488 C CA . GLU A 1 184 ? -13.752 -6.404 30.533 1.00 88.88 184 GLU A CA 1
ATOM 1489 C C . GLU A 1 184 ? -12.641 -6.772 29.523 1.00 88.88 184 GLU A C 1
ATOM 1491 O O . GLU A 1 184 ? -12.954 -7.126 28.383 1.00 88.88 184 GLU A O 1
ATOM 1496 N N . PRO A 1 185 ? -11.344 -6.738 29.893 1.00 86.56 185 PRO A N 1
ATOM 1497 C CA . PRO A 1 185 ? -10.244 -6.949 28.939 1.00 86.56 185 PRO A CA 1
ATOM 1498 C C . PRO A 1 185 ? -10.250 -8.315 28.238 1.00 86.56 185 PRO A C 1
ATOM 1500 O O . PRO A 1 185 ? -9.840 -8.422 27.086 1.00 86.56 185 PRO A O 1
ATOM 1503 N N . TYR A 1 186 ? -10.733 -9.360 28.916 1.00 91.12 186 TYR A N 1
ATOM 1504 C CA . TYR A 1 186 ? -10.848 -10.721 28.372 1.00 91.12 186 TYR A CA 1
ATOM 1505 C C . TYR A 1 186 ? -12.136 -10.943 27.564 1.00 91.12 186 TYR A C 1
ATOM 1507 O O . TYR A 1 186 ? -12.355 -12.021 27.011 1.00 91.12 186 TYR A O 1
ATOM 1515 N N . MET A 1 187 ? -13.009 -9.939 27.497 1.00 91.88 187 MET A N 1
ATOM 1516 C CA . MET A 1 187 ? -14.296 -10.040 26.830 1.00 91.88 187 MET A CA 1
ATOM 1517 C C . MET A 1 187 ? -14.162 -9.745 25.336 1.00 91.88 187 MET A C 1
ATOM 1519 O O . MET A 1 187 ? -13.600 -8.724 24.925 1.00 91.88 187 MET A O 1
ATOM 1523 N N . THR A 1 188 ? -14.744 -10.604 24.501 1.00 92.56 188 THR A N 1
ATOM 1524 C CA . THR A 1 188 ? -14.839 -10.355 23.054 1.00 92.56 188 THR A CA 1
ATOM 1525 C C . THR A 1 188 ? -15.920 -9.320 22.738 1.00 92.56 188 THR A C 1
ATOM 1527 O O . THR A 1 188 ? -16.896 -9.164 23.474 1.00 92.56 188 THR A O 1
ATOM 1530 N N . ILE A 1 189 ? -15.799 -8.638 21.598 1.00 92.19 189 ILE A N 1
ATOM 1531 C CA . ILE A 1 189 ? -16.798 -7.650 21.152 1.00 92.19 189 ILE A CA 1
ATOM 1532 C C . ILE A 1 189 ? -18.161 -8.302 20.923 1.00 92.19 189 ILE A C 1
ATOM 1534 O O . ILE A 1 189 ? -19.185 -7.732 21.291 1.00 92.19 189 ILE A O 1
ATOM 1538 N N . ARG A 1 190 ? -18.184 -9.537 20.416 1.00 94.81 190 ARG A N 1
ATOM 1539 C CA . ARG A 1 190 ? -19.406 -10.335 20.281 1.00 94.81 190 ARG A CA 1
ATOM 1540 C C . ARG A 1 190 ? -20.120 -10.529 21.612 1.00 94.81 190 ARG A C 1
ATOM 1542 O O . ARG A 1 190 ? -21.321 -10.276 21.717 1.00 94.81 190 ARG A O 1
ATOM 1549 N N . GLN A 1 191 ? -19.391 -10.959 22.641 1.00 94.06 191 GLN A N 1
ATOM 1550 C CA . GLN A 1 191 ? -19.956 -11.103 23.981 1.00 94.06 191 GLN A CA 1
ATOM 1551 C C . GLN A 1 191 ? -20.421 -9.744 24.519 1.00 94.06 191 GLN A C 1
ATOM 1553 O O . GLN A 1 191 ? -21.509 -9.655 25.088 1.00 94.06 191 GLN A O 1
ATOM 1558 N N . TYR A 1 192 ? -19.641 -8.681 24.299 1.00 93.62 192 TYR A N 1
ATOM 1559 C CA . TYR A 1 192 ? -19.974 -7.334 24.761 1.00 93.62 192 TYR A CA 1
ATOM 1560 C C . TYR A 1 192 ? -21.291 -6.827 24.167 1.00 93.62 192 TYR A C 1
ATOM 1562 O O . TYR A 1 192 ? -22.201 -6.435 24.899 1.00 93.62 192 TYR A O 1
ATOM 1570 N N . ILE A 1 193 ? -21.457 -6.944 22.851 1.00 92.88 193 ILE A N 1
ATOM 1571 C CA . ILE A 1 193 ? -22.696 -6.586 22.153 1.00 92.88 193 ILE A CA 1
ATOM 1572 C C . ILE A 1 193 ? -23.888 -7.411 22.650 1.00 92.88 193 ILE A C 1
ATOM 1574 O O . ILE A 1 193 ? -24.977 -6.861 22.821 1.00 92.88 193 ILE A O 1
ATOM 1578 N N . ASN A 1 194 ? -23.697 -8.700 22.949 1.00 93.38 194 ASN A N 1
ATOM 1579 C CA . ASN A 1 194 ? -24.754 -9.527 23.534 1.00 93.38 194 ASN A CA 1
ATOM 1580 C C . ASN A 1 194 ? -25.198 -9.011 24.914 1.00 93.38 194 ASN A C 1
ATOM 1582 O O . ASN A 1 194 ? -26.400 -8.962 25.178 1.00 93.38 194 ASN A O 1
ATOM 1586 N N . ILE A 1 195 ? -24.272 -8.557 25.768 1.00 92.06 195 ILE A N 1
ATOM 1587 C CA . ILE A 1 195 ? -24.623 -7.915 27.048 1.00 92.06 195 ILE A CA 1
ATOM 1588 C C . ILE A 1 195 ? -25.401 -6.613 26.814 1.00 92.06 195 ILE A C 1
ATOM 1590 O O . ILE A 1 195 ? -26.411 -6.367 27.483 1.00 92.06 195 ILE A O 1
ATOM 1594 N N . LEU A 1 196 ? -24.992 -5.787 25.847 1.00 90.56 196 LEU A N 1
ATOM 1595 C CA . LEU A 1 196 ? -25.711 -4.548 25.516 1.00 90.56 196 LEU A CA 1
ATOM 1596 C C . LEU A 1 196 ? -27.121 -4.818 24.967 1.00 90.56 196 LEU A C 1
ATOM 1598 O O . LEU A 1 196 ? -28.064 -4.082 25.284 1.00 90.56 196 LEU A O 1
ATOM 1602 N N . ALA A 1 197 ? -27.285 -5.882 24.181 1.00 91.69 197 ALA A N 1
ATOM 1603 C CA . ALA A 1 197 ? -28.579 -6.332 23.679 1.00 91.69 197 ALA A CA 1
ATOM 1604 C C . ALA A 1 197 ? -29.475 -6.864 24.812 1.00 91.69 197 ALA A C 1
ATOM 1606 O O . ALA A 1 197 ? -30.647 -6.490 24.888 1.00 91.69 197 ALA A O 1
ATOM 1607 N N . ASN A 1 198 ? -28.926 -7.656 25.740 1.00 91.25 198 ASN A N 1
ATOM 1608 C CA . ASN A 1 198 ? -29.659 -8.184 26.900 1.00 91.25 198 ASN A CA 1
ATOM 1609 C C . ASN A 1 198 ? -30.147 -7.061 27.831 1.00 91.25 198 ASN A C 1
ATOM 1611 O O . ASN A 1 198 ? -31.284 -7.090 28.301 1.00 91.25 198 ASN A O 1
ATOM 1615 N N . ASN A 1 199 ? -29.345 -6.006 28.004 1.00 88.00 199 ASN A N 1
ATOM 1616 C CA . ASN A 1 199 ? -29.733 -4.787 28.725 1.00 88.00 199 ASN A CA 1
ATOM 1617 C C . ASN A 1 199 ? -30.706 -3.884 27.939 1.00 88.00 199 ASN A C 1
ATOM 1619 O O . ASN A 1 199 ? -31.005 -2.760 28.353 1.00 88.00 199 ASN A O 1
ATOM 1623 N N . LYS A 1 200 ? -31.206 -4.357 26.789 1.00 87.06 200 LYS A N 1
ATOM 1624 C CA . LYS A 1 200 ? -32.110 -3.649 25.877 1.00 87.06 200 LYS A CA 1
ATOM 1625 C C . LYS A 1 200 ? -31.563 -2.295 25.421 1.00 87.06 200 LYS A C 1
ATOM 1627 O O . LYS A 1 200 ? -32.355 -1.430 25.056 1.00 87.06 200 LYS A O 1
ATOM 1632 N N . LEU A 1 201 ? -30.252 -2.053 25.432 1.00 85.19 201 LEU A N 1
ATOM 1633 C CA . LEU A 1 201 ? -29.681 -0.787 24.947 1.00 85.19 201 LEU A CA 1
ATOM 1634 C C . LEU A 1 201 ? -29.631 -0.749 23.420 1.00 85.19 201 LEU A C 1
ATOM 1636 O O . LEU A 1 201 ? -29.890 0.290 22.813 1.00 85.19 201 LEU A O 1
ATOM 1640 N N . ILE A 1 202 ? -29.383 -1.909 22.820 1.00 88.75 202 ILE A N 1
ATOM 1641 C CA . ILE A 1 202 ? -29.181 -2.113 21.389 1.00 88.75 202 ILE A CA 1
ATOM 1642 C C . ILE A 1 202 ? -30.179 -3.165 20.871 1.00 88.75 202 ILE A C 1
ATOM 1644 O O . ILE A 1 202 ? -30.667 -3.992 21.639 1.00 88.75 202 ILE A O 1
ATOM 1648 N N . ASN A 1 203 ? -30.514 -3.120 19.574 1.00 91.56 203 ASN A N 1
ATOM 1649 C CA . ASN A 1 203 ? -31.243 -4.214 18.928 1.00 91.56 203 ASN A CA 1
ATOM 1650 C C . ASN A 1 203 ? -30.284 -5.381 18.647 1.00 91.56 203 ASN A C 1
ATOM 1652 O O . ASN A 1 203 ? -29.249 -5.165 18.018 1.00 91.56 203 ASN A O 1
ATOM 1656 N N . ARG A 1 204 ? -30.654 -6.591 19.076 1.00 91.88 204 ARG A N 1
ATOM 1657 C CA . ARG A 1 204 ? -29.843 -7.804 18.940 1.00 91.88 204 ARG A CA 1
ATOM 1658 C C . ARG A 1 204 ? -29.428 -8.059 17.491 1.00 91.88 204 ARG A C 1
ATOM 1660 O O . ARG A 1 204 ? -28.246 -8.264 17.253 1.00 91.88 204 ARG A O 1
ATOM 1667 N N . ASP A 1 205 ? -30.352 -7.950 16.541 1.00 93.00 205 ASP A N 1
ATOM 1668 C CA . ASP A 1 205 ? -30.081 -8.295 15.136 1.00 93.00 205 ASP A CA 1
ATOM 1669 C C . ASP A 1 205 ? -29.070 -7.335 14.495 1.00 93.00 205 ASP A C 1
ATOM 1671 O O . ASP A 1 205 ? -28.118 -7.751 13.841 1.00 93.00 205 ASP A O 1
ATOM 1675 N N . ILE A 1 206 ? -29.224 -6.035 14.766 1.00 93.38 206 ILE A N 1
ATOM 1676 C CA . ILE A 1 206 ? -28.315 -4.986 14.277 1.00 93.38 206 ILE A CA 1
ATOM 1677 C C . ILE A 1 206 ? -26.935 -5.140 14.925 1.00 93.38 206 ILE A C 1
ATOM 1679 O O . ILE A 1 206 ? -25.915 -4.996 14.256 1.00 93.38 206 ILE A O 1
ATOM 1683 N N . GLY A 1 207 ? -26.905 -5.454 16.224 1.00 92.94 207 GLY A N 1
ATOM 1684 C CA . GLY A 1 207 ? -25.666 -5.714 16.948 1.00 92.94 207 GLY A CA 1
ATOM 1685 C C . GLY A 1 207 ? -24.913 -6.918 16.383 1.00 92.94 207 GLY A C 1
ATOM 1686 O O . GLY A 1 207 ? -23.713 -6.823 16.158 1.00 92.94 207 GLY A O 1
ATOM 1687 N N . LEU A 1 208 ? -25.609 -8.023 16.103 1.00 93.94 208 LEU A N 1
ATOM 1688 C CA . LEU A 1 208 ? -24.999 -9.219 15.517 1.00 93.94 208 LEU A CA 1
ATOM 1689 C C . LEU A 1 208 ? -24.465 -8.962 14.105 1.00 93.94 208 LEU A C 1
ATOM 1691 O O . LEU A 1 208 ? -23.361 -9.402 13.799 1.00 93.94 208 LEU A O 1
ATOM 1695 N N . CYS A 1 209 ? -25.200 -8.216 13.276 1.00 94.56 209 CYS A N 1
ATOM 1696 C CA . CYS A 1 209 ? -24.742 -7.844 11.937 1.00 94.56 209 CYS A CA 1
ATOM 1697 C C . CYS A 1 209 ? -23.452 -7.006 11.994 1.00 94.56 209 CYS A C 1
ATOM 1699 O O . CYS A 1 209 ? -22.465 -7.333 11.342 1.00 94.56 209 CYS A O 1
ATOM 1701 N N . TYR A 1 210 ? -23.413 -5.997 12.872 1.00 95.75 210 TYR A N 1
ATOM 1702 C CA . TYR A 1 210 ? -22.208 -5.197 13.104 1.00 95.75 210 TYR A CA 1
ATOM 1703 C C . TYR A 1 210 ? -21.021 -6.050 13.580 1.00 95.75 210 TYR A C 1
ATOM 1705 O O . TYR A 1 210 ? -19.910 -5.887 13.083 1.00 95.75 210 TYR A O 1
ATOM 1713 N N . VAL A 1 211 ? -21.246 -6.980 14.516 1.00 95.81 211 VAL A N 1
ATOM 1714 C CA . VAL A 1 211 ? -20.193 -7.881 15.015 1.00 95.81 211 VAL A CA 1
ATOM 1715 C C . VAL A 1 211 ? -19.654 -8.777 13.909 1.00 95.81 211 VAL A C 1
ATOM 1717 O O . VAL A 1 211 ? -18.446 -8.964 13.837 1.00 95.81 211 VAL A O 1
ATOM 1720 N N . ASN A 1 212 ? -20.517 -9.323 13.050 1.00 95.31 212 ASN A N 1
ATOM 1721 C CA . ASN A 1 212 ? -20.077 -10.172 11.946 1.00 95.31 212 ASN A CA 1
ATOM 1722 C C . ASN A 1 212 ? -19.170 -9.394 10.981 1.00 95.31 212 ASN A C 1
ATOM 1724 O O . ASN A 1 212 ? -18.098 -9.885 10.640 1.00 95.31 212 ASN A O 1
ATOM 1728 N N . ASN A 1 213 ? -19.542 -8.163 10.615 1.00 94.12 213 ASN A N 1
ATOM 1729 C CA . ASN A 1 213 ? -18.710 -7.316 9.755 1.00 94.12 213 ASN A CA 1
ATOM 1730 C C . ASN A 1 213 ? -17.402 -6.899 10.444 1.00 94.12 213 ASN A C 1
ATOM 1732 O O . ASN A 1 213 ? -16.351 -6.845 9.811 1.00 94.12 213 ASN A O 1
ATOM 1736 N N . TYR A 1 214 ? -17.446 -6.643 11.753 1.00 95.00 214 TYR A N 1
ATOM 1737 C CA . TYR A 1 214 ? -16.260 -6.341 12.551 1.00 95.00 214 TYR A CA 1
ATOM 1738 C C . TYR A 1 214 ? -15.293 -7.530 12.626 1.00 95.00 214 TYR A C 1
ATOM 1740 O O . TYR A 1 214 ? -14.089 -7.371 12.453 1.00 95.00 214 TYR A O 1
ATOM 1748 N N . GLU A 1 215 ? -15.798 -8.736 12.882 1.00 95.00 215 GLU A N 1
ATOM 1749 C CA . GLU A 1 215 ? -14.971 -9.944 12.928 1.00 95.00 215 GLU A CA 1
ATOM 1750 C C . GLU A 1 215 ? -14.428 -10.300 11.545 1.00 95.00 215 GLU A C 1
ATOM 1752 O O . GLU A 1 215 ? -13.262 -10.675 11.441 1.00 95.00 215 GLU A O 1
ATOM 1757 N N . HIS A 1 216 ? -15.220 -10.105 10.486 1.00 93.12 216 HIS A N 1
ATOM 1758 C CA . HIS A 1 216 ? -14.731 -10.192 9.113 1.00 93.12 216 HIS A CA 1
ATOM 1759 C C . HIS A 1 216 ? -13.573 -9.209 8.894 1.00 93.12 216 HIS A C 1
ATOM 1761 O O . HIS A 1 216 ? -12.513 -9.608 8.432 1.00 93.12 216 HIS A O 1
ATOM 1767 N N . ALA A 1 217 ? -13.704 -7.957 9.340 1.00 93.12 217 ALA A N 1
ATOM 1768 C CA . ALA A 1 217 ? -12.622 -6.983 9.251 1.00 93.12 217 ALA A CA 1
ATOM 1769 C C . ALA A 1 217 ? -11.360 -7.387 10.033 1.00 93.12 217 ALA A C 1
ATOM 1771 O O . ALA A 1 217 ? -10.252 -7.120 9.584 1.00 93.12 217 ALA A O 1
ATOM 1772 N N . CYS A 1 218 ? -11.491 -8.022 11.196 1.00 91.12 218 CYS A N 1
ATOM 1773 C CA . CYS A 1 218 ? -10.341 -8.428 12.011 1.00 91.12 218 CYS A CA 1
ATOM 1774 C C . CYS A 1 218 ? -9.637 -9.690 11.503 1.00 91.12 218 CYS A C 1
ATOM 1776 O O . CYS A 1 218 ? -8.418 -9.796 11.630 1.00 91.12 218 CYS A O 1
ATOM 1778 N N . TYR A 1 219 ? -10.405 -10.666 11.014 1.00 92.94 219 TYR A N 1
ATOM 1779 C CA . TYR A 1 219 ? -9.929 -12.039 10.818 1.00 92.94 219 TYR A CA 1
ATOM 1780 C C . TYR A 1 219 ? -10.007 -12.527 9.372 1.00 92.94 219 TYR A C 1
ATOM 1782 O O . TYR A 1 219 ? -9.459 -13.588 9.071 1.00 92.94 219 TYR A O 1
ATOM 1790 N N . SER A 1 220 ? -10.682 -11.800 8.480 1.00 89.56 220 SER A N 1
ATOM 1791 C CA . SER A 1 220 ? -10.717 -12.172 7.069 1.00 89.56 220 SER A CA 1
ATOM 1792 C C . SER A 1 220 ? -9.355 -11.963 6.417 1.00 89.56 220 SER A C 1
ATOM 1794 O O . SER A 1 220 ? -8.597 -11.059 6.769 1.00 89.56 220 SER A O 1
ATOM 1796 N N . SER A 1 221 ? -9.048 -12.835 5.459 1.00 87.06 221 SER A N 1
ATOM 1797 C CA . SER A 1 221 ? -7.905 -12.658 4.556 1.00 87.06 221 SER A CA 1
ATOM 1798 C C . SER A 1 221 ? -8.241 -11.719 3.395 1.00 87.06 221 SER A C 1
ATOM 1800 O O . SER A 1 221 ? -7.329 -11.208 2.745 1.00 87.06 221 SER A O 1
ATOM 1802 N N . ASP A 1 222 ? -9.535 -11.498 3.149 1.00 87.94 222 ASP A N 1
ATOM 1803 C CA . ASP A 1 222 ? -10.031 -10.636 2.087 1.00 87.94 222 ASP A CA 1
ATOM 1804 C C . ASP A 1 222 ? -10.057 -9.179 2.548 1.00 87.94 222 ASP A C 1
ATOM 1806 O O . ASP A 1 222 ? -10.363 -8.859 3.699 1.00 87.94 222 ASP A O 1
ATOM 1810 N N . GLU A 1 223 ? -9.743 -8.271 1.631 1.00 86.12 223 GLU A N 1
ATOM 1811 C CA . GLU A 1 223 ? -9.792 -6.844 1.920 1.00 86.12 223 GLU A CA 1
ATOM 1812 C C . GLU A 1 223 ? -11.195 -6.288 1.817 1.00 86.12 223 GLU A C 1
ATOM 1814 O O . GLU A 1 223 ? -11.981 -6.637 0.938 1.00 86.12 223 GLU A O 1
ATOM 1819 N N . ILE A 1 224 ? -11.452 -5.332 2.699 1.00 91.12 224 ILE A N 1
ATOM 1820 C CA . ILE A 1 224 ? -12.744 -4.684 2.813 1.00 91.12 224 ILE A CA 1
ATOM 1821 C C . ILE A 1 224 ? -12.915 -3.695 1.671 1.00 91.12 224 ILE A C 1
ATOM 1823 O O . ILE A 1 224 ? -12.078 -2.811 1.453 1.00 91.12 224 ILE A O 1
ATOM 1827 N N . LYS A 1 225 ? -14.032 -3.839 0.966 1.00 90.12 225 LYS A N 1
ATOM 1828 C CA . LYS A 1 225 ? -14.457 -2.907 -0.078 1.00 90.12 225 LYS A CA 1
ATOM 1829 C C . LYS A 1 225 ? -15.133 -1.683 0.530 1.00 90.12 225 LYS A C 1
ATOM 1831 O O . LYS A 1 225 ? -15.640 -1.714 1.647 1.00 90.12 225 LYS A O 1
ATOM 1836 N N . GLU A 1 226 ? -15.187 -0.615 -0.253 1.00 89.94 226 GLU A N 1
ATOM 1837 C CA . GLU A 1 226 ? -15.853 0.633 0.126 1.00 89.94 226 GLU A CA 1
ATOM 1838 C C . GLU A 1 226 ? -17.326 0.405 0.516 1.00 89.94 226 GLU A C 1
ATOM 1840 O O . GLU A 1 226 ? -17.757 0.878 1.564 1.00 89.94 226 GLU A O 1
ATOM 1845 N N . ASP A 1 227 ? -18.058 -0.419 -0.241 1.00 90.44 227 ASP A N 1
ATOM 1846 C CA . ASP A 1 227 ? -19.467 -0.740 0.037 1.00 90.44 227 ASP A CA 1
ATOM 1847 C C . ASP A 1 227 ? -19.652 -1.419 1.410 1.00 90.44 227 ASP A C 1
ATOM 1849 O O . ASP A 1 227 ? -20.491 -1.012 2.217 1.00 90.44 227 ASP A O 1
ATOM 1853 N N . GLU A 1 228 ? -18.813 -2.411 1.723 1.00 92.62 228 GLU A N 1
ATOM 1854 C CA . GLU A 1 228 ? -18.833 -3.136 3.004 1.00 92.62 228 GLU A CA 1
ATOM 1855 C C . GLU A 1 228 ? -18.476 -2.218 4.183 1.00 92.62 228 GLU A C 1
ATOM 1857 O O . GLU A 1 228 ? -19.041 -2.320 5.283 1.00 92.62 228 GLU A O 1
ATOM 1862 N N . TYR A 1 229 ? -17.543 -1.290 3.956 1.00 93.81 229 TYR A N 1
ATOM 1863 C CA . TYR A 1 229 ? -17.193 -0.260 4.925 1.00 93.81 229 TYR A CA 1
ATOM 1864 C C . TYR A 1 229 ? -18.378 0.662 5.214 1.00 93.81 229 TYR A C 1
ATOM 1866 O O . TYR A 1 229 ? -18.715 0.882 6.385 1.00 93.81 229 TYR A O 1
ATOM 1874 N N . GLU A 1 230 ? -19.054 1.155 4.175 1.00 93.50 230 GLU A N 1
ATOM 1875 C CA . GLU A 1 230 ? -20.228 2.006 4.342 1.00 93.50 230 GLU A CA 1
ATOM 1876 C C . GLU A 1 230 ? -21.349 1.307 5.109 1.00 93.50 230 GLU A C 1
ATOM 1878 O O . GLU A 1 230 ? -21.956 1.906 6.002 1.00 93.50 230 GLU A O 1
ATOM 1883 N N . GLU A 1 231 ? -21.636 0.049 4.779 1.00 94.88 231 GLU A N 1
ATOM 1884 C CA . GLU A 1 231 ? -22.646 -0.748 5.477 1.00 94.88 231 GLU A CA 1
ATOM 1885 C C . GLU A 1 231 ? -22.320 -0.883 6.966 1.00 94.88 231 GLU A C 1
ATOM 1887 O O . GLU A 1 231 ? -23.172 -0.635 7.828 1.00 94.88 231 GLU A O 1
ATOM 1892 N N . THR A 1 232 ? -21.062 -1.184 7.285 1.00 95.31 232 THR A N 1
ATOM 1893 C CA . THR A 1 232 ? -20.598 -1.339 8.669 1.00 95.31 232 THR A CA 1
ATOM 1894 C C . THR A 1 232 ? -20.709 -0.029 9.453 1.00 95.31 232 THR A C 1
ATOM 1896 O O . THR A 1 232 ? -21.186 -0.018 10.594 1.00 95.31 232 THR A O 1
ATOM 1899 N N . MET A 1 233 ? -20.353 1.099 8.833 1.00 94.81 233 MET A N 1
ATOM 1900 C CA . MET A 1 233 ? -20.474 2.422 9.453 1.00 94.81 233 MET A CA 1
ATOM 1901 C C . MET A 1 233 ? -21.933 2.868 9.611 1.00 94.81 233 MET A C 1
ATOM 1903 O O . MET A 1 233 ? -22.286 3.463 10.634 1.00 94.81 233 MET A O 1
ATOM 1907 N N . LYS A 1 234 ? -22.821 2.528 8.665 1.00 95.56 234 LYS A N 1
ATOM 1908 C CA . LYS A 1 234 ? -24.274 2.757 8.790 1.00 95.56 234 LYS A CA 1
ATOM 1909 C C . LYS A 1 234 ? -24.846 1.981 9.980 1.00 95.56 234 LYS A C 1
ATOM 1911 O O . LYS A 1 234 ? -25.600 2.553 10.775 1.00 95.56 234 LYS A O 1
ATOM 1916 N N . LEU A 1 235 ? -24.453 0.717 10.161 1.00 94.69 235 LEU A N 1
ATOM 1917 C CA . LEU A 1 235 ? -24.849 -0.085 11.325 1.00 94.69 235 LEU A CA 1
ATOM 1918 C C . LEU A 1 235 ? -24.368 0.555 12.631 1.00 94.69 235 LEU A C 1
ATOM 1920 O O . LEU A 1 235 ? -25.177 0.761 13.541 1.00 94.69 235 LEU A O 1
ATOM 1924 N N . LEU A 1 236 ? -23.094 0.952 12.703 1.00 94.56 236 LE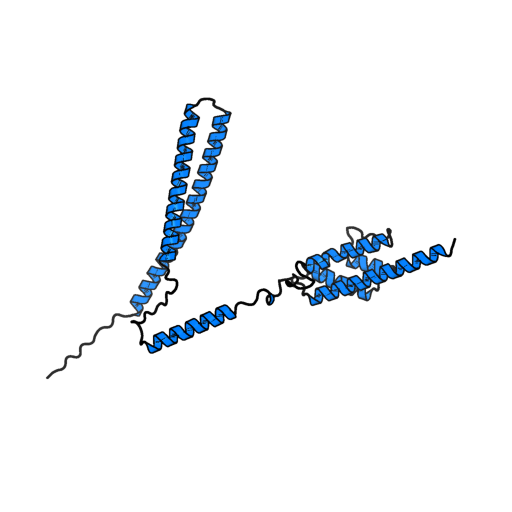U A N 1
ATOM 1925 C CA . LEU A 1 236 ? -22.539 1.661 13.859 1.00 94.56 236 LEU A CA 1
ATOM 1926 C C . LEU A 1 236 ? -23.334 2.938 14.172 1.00 94.56 236 LEU A C 1
ATOM 1928 O O . LEU A 1 236 ? -23.731 3.156 15.318 1.00 94.56 236 LEU A O 1
ATOM 1932 N N . ALA A 1 237 ? -23.632 3.761 13.166 1.00 93.69 237 ALA A N 1
ATOM 1933 C CA . ALA A 1 237 ? -24.396 4.993 13.345 1.00 93.69 237 ALA A CA 1
ATOM 1934 C C . ALA A 1 237 ? -25.800 4.726 13.918 1.00 93.69 237 ALA A C 1
ATOM 1936 O O . ALA A 1 237 ? -26.254 5.440 14.820 1.00 93.69 237 ALA A O 1
ATOM 1937 N N . ILE A 1 238 ? -26.479 3.670 13.456 1.00 93.56 238 ILE A N 1
ATOM 1938 C CA . ILE A 1 238 ? -27.786 3.257 13.991 1.00 93.56 238 ILE A CA 1
ATOM 1939 C C . ILE A 1 238 ? -27.668 2.835 15.463 1.00 93.56 238 ILE A C 1
ATOM 1941 O O . ILE A 1 238 ? -28.519 3.213 16.279 1.00 93.56 238 ILE A O 1
ATOM 1945 N N . LEU A 1 239 ? -26.620 2.085 15.817 1.00 91.06 239 LEU A N 1
ATOM 1946 C CA . LEU A 1 239 ? -26.345 1.671 17.196 1.00 91.06 239 LEU A CA 1
ATOM 1947 C C . LEU A 1 239 ? -26.128 2.886 18.106 1.00 91.06 239 LEU A C 1
ATOM 1949 O O . LEU A 1 239 ? -26.822 3.036 19.118 1.00 91.06 239 LEU A O 1
ATOM 1953 N N . LEU A 1 240 ? -25.236 3.795 17.708 1.00 90.94 240 LEU A N 1
ATOM 1954 C CA . LEU A 1 240 ? -24.921 5.018 18.449 1.00 90.94 240 LEU A CA 1
ATOM 1955 C C . LEU A 1 240 ? -26.155 5.913 18.632 1.00 90.94 240 LEU A C 1
ATOM 1957 O O . LEU A 1 240 ? -26.448 6.354 19.749 1.00 90.94 240 LEU A O 1
ATOM 1961 N N . LYS A 1 241 ? -26.936 6.123 17.566 1.00 90.50 241 LYS A N 1
ATOM 1962 C CA . LYS A 1 241 ? -28.159 6.941 17.601 1.00 90.50 241 LYS A CA 1
ATOM 1963 C C . LYS A 1 241 ? -29.207 6.367 18.554 1.00 90.50 241 LYS A C 1
ATOM 1965 O O . LYS A 1 241 ? -29.840 7.119 19.302 1.00 90.50 241 LYS A O 1
ATOM 1970 N N . LYS A 1 242 ? -29.398 5.041 18.571 1.00 85.62 242 LYS A N 1
ATOM 1971 C CA . LYS A 1 242 ? -30.335 4.398 19.510 1.00 85.62 242 LYS A CA 1
ATOM 1972 C C . LYS A 1 242 ? -29.910 4.585 20.966 1.00 85.62 242 LYS A C 1
ATOM 1974 O O . LYS A 1 242 ? -30.775 4.835 21.810 1.00 85.62 242 LYS A O 1
ATOM 1979 N N . MET A 1 243 ? -28.612 4.519 21.255 1.00 83.19 243 MET A N 1
ATOM 1980 C CA . MET A 1 243 ? -28.092 4.754 22.606 1.00 83.19 243 MET A CA 1
ATOM 1981 C C . MET A 1 243 ? -28.280 6.215 23.042 1.00 83.19 243 MET A C 1
ATOM 1983 O O . MET A 1 243 ? -28.826 6.467 24.120 1.00 83.19 243 MET A O 1
ATOM 1987 N N . GLN A 1 244 ? -27.969 7.176 22.164 1.00 82.12 244 GLN A N 1
ATOM 1988 C CA . GLN A 1 244 ? -28.187 8.608 22.414 1.00 82.12 244 GLN A CA 1
ATOM 1989 C C . GLN A 1 244 ? -29.666 8.956 22.649 1.00 82.12 244 GLN A C 1
ATOM 1991 O O . GLN A 1 244 ? -29.998 9.654 23.610 1.00 82.12 244 GLN A O 1
ATOM 1996 N N . SER A 1 245 ? -30.578 8.412 21.836 1.00 77.38 245 SER A N 1
ATOM 1997 C CA . SER A 1 245 ? -32.024 8.643 21.985 1.00 77.38 245 SER A CA 1
ATOM 1998 C C . SER A 1 245 ? -32.566 8.164 23.341 1.00 77.38 245 SER A C 1
ATOM 2000 O O . SER A 1 245 ? -33.437 8.807 23.936 1.00 77.38 245 SER A O 1
ATOM 2002 N N . LYS A 1 246 ? -32.040 7.054 23.877 1.00 68.38 246 LYS A N 1
ATOM 2003 C CA . LYS A 1 246 ? -32.427 6.550 25.206 1.00 68.38 246 LYS A CA 1
ATOM 2004 C C . LYS A 1 246 ? -31.852 7.384 26.351 1.00 68.38 246 LYS A C 1
ATOM 2006 O O . LYS A 1 246 ? -32.545 7.556 27.356 1.00 68.38 246 LYS A O 1
ATOM 2011 N N . GLY A 1 247 ? -30.650 7.938 26.190 1.00 60.34 247 GLY A N 1
ATOM 2012 C CA . GLY A 1 247 ? -30.054 8.879 27.145 1.00 60.34 247 GLY A CA 1
ATOM 2013 C C . GLY A 1 247 ? -30.900 10.144 27.332 1.00 60.34 247 GLY A C 1
ATOM 2014 O O . GLY A 1 247 ? -31.229 10.503 28.465 1.00 60.34 247 GLY A O 1
ATOM 2015 N N . ALA A 1 248 ? -31.368 10.747 26.234 1.00 58.72 248 ALA A N 1
ATOM 2016 C CA . ALA A 1 248 ? -32.217 11.944 26.273 1.00 58.72 248 ALA A CA 1
ATOM 2017 C C . ALA A 1 248 ? -33.536 11.724 27.048 1.00 58.72 248 ALA A C 1
ATOM 2019 O O . ALA A 1 248 ? -33.989 12.591 27.797 1.00 58.72 248 ALA A O 1
ATOM 2020 N N . LYS A 1 249 ? -34.134 10.528 26.942 1.00 55.12 249 LYS A N 1
ATOM 2021 C CA . LYS A 1 249 ? -35.375 10.184 27.662 1.00 55.12 249 LYS A CA 1
ATOM 2022 C C . LYS A 1 249 ? -35.176 9.953 29.167 1.00 55.12 249 LYS A C 1
ATOM 2024 O O . LYS A 1 249 ? -36.117 10.172 29.930 1.00 55.12 249 LYS A O 1
ATOM 2029 N N . LYS A 1 250 ? -33.986 9.527 29.614 1.00 52.72 250 LYS A N 1
ATOM 2030 C CA . LYS A 1 250 ? -33.663 9.379 31.049 1.00 52.72 250 LYS A CA 1
ATOM 2031 C C . LYS A 1 250 ? -33.431 10.734 31.731 1.00 52.72 250 LYS A C 1
ATOM 2033 O O . LYS A 1 250 ? -33.900 10.915 32.851 1.00 52.72 250 LYS A O 1
ATOM 2038 N N . GLY A 1 251 ? -32.811 11.698 31.044 1.00 50.25 251 GLY A N 1
ATOM 2039 C CA . GLY A 1 251 ? -32.613 13.058 31.571 1.00 50.25 251 GLY A CA 1
ATOM 2040 C C . GLY A 1 251 ? -33.925 13.807 31.843 1.00 50.25 251 GLY A C 1
ATOM 2041 O O . GLY A 1 251 ? -34.068 14.454 32.876 1.00 50.25 251 GLY A O 1
ATOM 2042 N N . HIS A 1 252 ? -34.930 13.644 30.977 1.00 42.56 252 HIS A N 1
ATOM 2043 C CA . HIS A 1 252 ? -36.204 14.363 31.108 1.00 42.56 252 HIS A CA 1
ATOM 2044 C C . HIS A 1 252 ? -37.143 13.802 32.198 1.00 42.56 252 HIS A C 1
ATOM 2046 O O . HIS A 1 252 ? -37.997 14.520 32.713 1.00 42.56 252 HIS A O 1
ATOM 2052 N N . LYS A 1 253 ? -36.989 12.531 32.603 1.00 47.34 253 LYS A N 1
ATOM 2053 C CA . LYS A 1 253 ? -37.770 11.953 33.718 1.00 47.34 253 LYS A CA 1
ATOM 2054 C C . LYS A 1 253 ? -37.248 12.361 35.097 1.00 47.34 253 LYS A C 1
ATOM 2056 O O . LYS A 1 253 ? -38.045 12.445 36.027 1.00 47.34 253 LYS A O 1
ATOM 2061 N N . ASN A 1 254 ? -35.956 12.658 35.228 1.00 45.94 254 ASN A N 1
ATOM 2062 C CA . ASN A 1 254 ? -35.381 13.101 36.500 1.00 45.94 254 ASN A CA 1
ATOM 2063 C C . ASN A 1 254 ? -35.641 14.587 36.807 1.00 45.94 254 ASN A C 1
ATOM 2065 O O . ASN A 1 254 ? -35.535 14.968 37.967 1.00 45.94 254 ASN A O 1
ATOM 2069 N N . SER A 1 255 ? -36.040 15.413 35.828 1.00 44.62 255 SER A N 1
ATOM 2070 C CA . SER A 1 255 ? -36.396 16.824 36.078 1.00 44.62 255 SER A CA 1
ATOM 2071 C C . SER A 1 255 ? -37.870 17.052 36.441 1.00 44.62 255 SER A C 1
ATOM 2073 O O . SER A 1 255 ? -38.224 18.165 36.803 1.00 44.62 255 SER A O 1
ATOM 2075 N N . LYS A 1 256 ? -38.737 16.032 36.341 1.00 48.16 256 LYS A N 1
ATOM 2076 C CA . LYS A 1 256 ? -40.157 16.100 36.754 1.00 48.16 256 LYS A CA 1
ATOM 2077 C C . LYS A 1 256 ? -40.427 15.461 38.124 1.00 48.16 256 LYS A C 1
ATOM 2079 O O . LYS A 1 256 ? -41.578 15.268 38.494 1.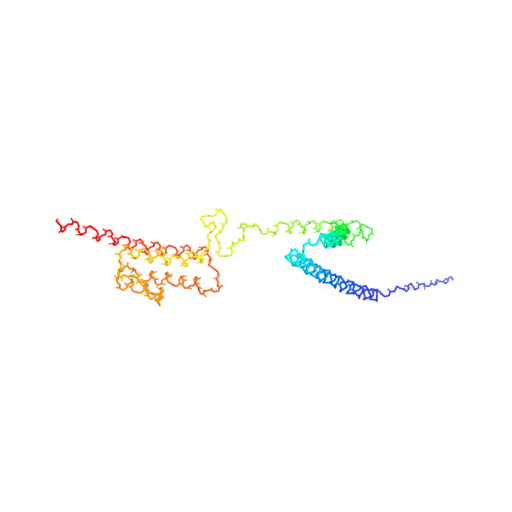00 48.16 256 LYS A O 1
ATOM 2084 N N . LYS A 1 257 ? -39.370 15.072 38.844 1.00 47.81 257 LYS A N 1
ATOM 2085 C CA . LYS A 1 257 ? -39.433 14.451 40.179 1.00 47.81 257 LYS A CA 1
ATOM 2086 C C . LYS A 1 257 ? -38.731 15.276 41.268 1.00 47.81 257 LYS A C 1
ATOM 2088 O O . LYS A 1 257 ? -38.438 14.736 42.331 1.00 47.81 257 LYS A O 1
ATOM 2093 N N . LYS A 1 258 ? -38.459 16.552 40.997 1.00 38.03 258 LYS A N 1
ATOM 2094 C CA . LYS A 1 258 ? -38.108 17.550 42.008 1.00 38.03 258 LYS A CA 1
ATOM 2095 C C . LYS A 1 258 ? -39.227 18.567 42.094 1.00 38.03 258 LYS A C 1
ATOM 2097 O O . LYS A 1 258 ? -39.742 18.912 41.008 1.00 38.03 258 LYS A O 1
#

Foldseek 3Di:
DDDDDDDDPDPDPVVVVVVVVVVVVVVVVVVVVVVVVVVVVVVVLVVVLVVLVVVVVVCVVPDDDVVVVVVSVVVNVVSVVVVCVVVVVVVVVVVVVVVVPPPPDDVADCVNDPVVVVVVVVVVVVVVVVCVVVVPDDQQRPCPFQFHGPPDPRHPPRLLVVLLCLLVVVQVLVCVQDVVLHDDPPDDQLNSLVVCVVVVQFPNVLSVVLVVLNVCSVPPPHHDDPVSSVVNVVSSVNSSVSNVVVSVVVVVVVVVPD

InterPro domains:
  IPR038869 Defect at low temperature protein 1 [PTHR40021] (32-248)

Secondary structure (DSSP, 8-state):
------------HHHHHHHHHHHHHHHHHHHHHHHHHHHHHHHHHHHHHHHHHHHHHHHHHH---HHHHHHHHHHHHHHHHHHHHHHHHHHHHHHHHHHTS-TT--SS-TTTS-HHHHHHHHHHHHHHHHHHHHTSPPTTTS--TTBBPTTSTTBT-BHHHHHHHHHHHHHHHHHHH-TT-PPPTT--HHHHHHHHHHTTSS-HHHHHHHHHHHHHHHH-SSPPPHHHHHHHHHHHHHHHHHHHHHHHHHHHHHTT--